Protein AF-0000000066198658 (afdb_homodimer)

Structure (mmCIF, N/CA/C/O backbone):
data_AF-0000000066198658-model_v1
#
loop_
_entity.id
_entity.type
_entity.pdbx_description
1 polymer 'HTH-type transcriptional regulator SarT'
#
loop_
_atom_site.group_PDB
_atom_site.id
_atom_site.type_symbol
_atom_site.label_atom_id
_atom_site.label_alt_id
_atom_site.label_comp_id
_atom_site.label_asym_id
_atom_site.label_entity_id
_atom_site.label_seq_id
_atom_site.pdbx_PDB_ins_code
_atom_site.Cartn_x
_atom_site.Cartn_y
_atom_site.Cartn_z
_atom_site.occupancy
_atom_site.B_iso_or_equiv
_atom_site.auth_seq_id
_atom_site.auth_comp_id
_atom_site.auth_asym_id
_atom_site.auth_atom_id
_atom_site.pdbx_PDB_model_num
ATOM 1 N N . MET A 1 1 ? -16.641 -23.5 -6.082 1 40.81 1 MET A N 1
ATOM 2 C CA . MET A 1 1 ? -16.844 -23.344 -4.641 1 40.81 1 MET A CA 1
ATOM 3 C C . MET A 1 1 ? -16.344 -21.984 -4.156 1 40.81 1 MET A C 1
ATOM 5 O O . MET A 1 1 ? -15.141 -21.719 -4.184 1 40.81 1 MET A O 1
ATOM 9 N N . ASN A 1 2 ? -17.062 -20.938 -4.527 1 53.09 2 ASN A N 1
ATOM 10 C CA . ASN A 1 2 ? -17.172 -19.516 -4.254 1 53.09 2 ASN A CA 1
ATOM 11 C C . ASN A 1 2 ? -16.969 -19.203 -2.771 1 53.09 2 ASN A C 1
ATOM 13 O O . ASN A 1 2 ? -17.938 -19.094 -2.018 1 53.09 2 ASN A O 1
ATOM 17 N N . ASP A 1 3 ? -15.969 -19.938 -2.096 1 65.88 3 ASP A N 1
ATOM 18 C CA . ASP A 1 3 ? -15.867 -20 -0.641 1 65.88 3 ASP A CA 1
ATOM 19 C C . ASP A 1 3 ? -15.523 -18.625 -0.059 1 65.88 3 ASP A C 1
ATOM 21 O O . ASP A 1 3 ? -15 -17.766 -0.765 1 65.88 3 ASP A O 1
ATOM 25 N N . LEU A 1 4 ? -16.344 -18.328 0.878 1 66.19 4 LEU A N 1
ATOM 26 C CA . LEU A 1 4 ? -16.188 -17.125 1.679 1 66.19 4 LEU A CA 1
ATOM 27 C C . LEU A 1 4 ? -14.719 -16.703 1.744 1 66.19 4 LEU A C 1
ATOM 29 O O . LEU A 1 4 ? -14.398 -15.516 1.665 1 66.19 4 LEU A O 1
ATOM 33 N N . LYS A 1 5 ? -13.992 -17.719 1.714 1 75.31 5 LYS A N 1
ATOM 34 C CA . LYS A 1 5 ? -12.562 -17.438 1.813 1 75.31 5 LYS A CA 1
ATOM 35 C C . LYS A 1 5 ? -12.016 -16.891 0.497 1 75.31 5 LYS A C 1
ATOM 37 O O . LYS A 1 5 ? -11.148 -16.016 0.494 1 75.31 5 LYS A O 1
ATOM 42 N N . SER A 1 6 ? -12.617 -17.484 -0.529 1 77.56 6 SER A N 1
ATOM 43 C CA . SER A 1 6 ? -12.195 -17 -1.84 1 77.56 6 SER A CA 1
ATOM 44 C C . SER A 1 6 ? -12.609 -15.555 -2.064 1 77.56 6 SER A C 1
ATOM 46 O O . SER A 1 6 ? -11.844 -14.758 -2.605 1 77.56 6 SER A O 1
ATOM 48 N N . LYS A 1 7 ? -13.734 -15.227 -1.565 1 82.06 7 LYS A N 1
ATOM 49 C CA . LYS A 1 7 ? -14.234 -13.859 -1.689 1 82.06 7 LYS A CA 1
ATOM 50 C C . LYS A 1 7 ? -13.391 -12.891 -0.875 1 82.06 7 LYS A C 1
ATOM 52 O O . LYS A 1 7 ? -13.094 -11.781 -1.33 1 82.06 7 LYS A O 1
ATOM 57 N N . SER A 1 8 ? -12.977 -13.328 0.248 1 86.88 8 SER A N 1
ATOM 58 C CA . SER A 1 8 ? -12.141 -12.508 1.126 1 86.88 8 SER A CA 1
ATOM 59 C C . SER A 1 8 ? -10.781 -12.234 0.5 1 86.88 8 SER A C 1
ATOM 61 O O . SER A 1 8 ? -10.266 -11.117 0.588 1 86.88 8 SER A O 1
ATOM 63 N N . ASN A 1 9 ? -10.289 -13.227 -0.201 1 88.19 9 ASN A N 1
ATOM 64 C CA . ASN A 1 9 ? -8.984 -13.055 -0.839 1 88.19 9 ASN A CA 1
ATOM 65 C C . ASN A 1 9 ? -9.055 -12.086 -2.014 1 88.19 9 ASN A C 1
ATOM 67 O O . ASN A 1 9 ? -8.133 -11.297 -2.232 1 88.19 9 ASN A O 1
ATOM 71 N N . ILE A 1 10 ? -10.172 -12.188 -2.65 1 91.19 10 ILE A N 1
ATOM 72 C CA . ILE A 1 10 ? -10.367 -11.289 -3.781 1 91.19 10 ILE A CA 1
ATOM 73 C C . ILE A 1 10 ? -10.469 -9.844 -3.281 1 91.19 10 ILE A C 1
ATOM 75 O O . ILE A 1 10 ? -9.859 -8.938 -3.855 1 91.19 10 ILE A O 1
ATOM 79 N N . LYS A 1 11 ? -11.172 -9.648 -2.176 1 92.19 11 LYS A N 1
ATOM 80 C CA . LYS A 1 11 ? -11.328 -8.32 -1.588 1 92.19 11 LYS A CA 1
ATOM 81 C C . LYS A 1 11 ? -9.984 -7.746 -1.152 1 92.19 11 LYS A C 1
ATOM 83 O O . LYS A 1 11 ? -9.68 -6.586 -1.426 1 92.19 11 LYS A O 1
ATOM 88 N N . LEU A 1 12 ? -9.227 -8.555 -0.521 1 93.5 12 LEU A N 1
ATOM 89 C CA . LEU A 1 12 ? -7.918 -8.109 -0.053 1 93.5 12 LEU A CA 1
ATOM 90 C C . LEU A 1 12 ? -6.992 -7.812 -1.229 1 93.5 12 LEU A C 1
ATOM 92 O O . LEU A 1 12 ? -6.242 -6.836 -1.198 1 93.5 12 LEU A O 1
ATOM 96 N N . MET A 1 13 ? -7.031 -8.719 -2.197 1 94.12 13 MET A N 1
ATOM 97 C CA . MET A 1 13 ? -6.23 -8.477 -3.393 1 94.12 13 MET A CA 1
ATOM 98 C C . MET A 1 13 ? -6.613 -7.148 -4.047 1 94.12 13 MET A C 1
ATOM 100 O O . MET A 1 13 ? -5.742 -6.371 -4.438 1 94.12 13 MET A O 1
ATOM 104 N N . LYS A 1 14 ? -7.852 -6.867 -4.113 1 92.75 14 LYS A N 1
ATOM 105 C CA . LYS A 1 14 ? -8.336 -5.617 -4.695 1 92.75 14 LYS A CA 1
ATOM 106 C C . LYS A 1 14 ? -7.887 -4.41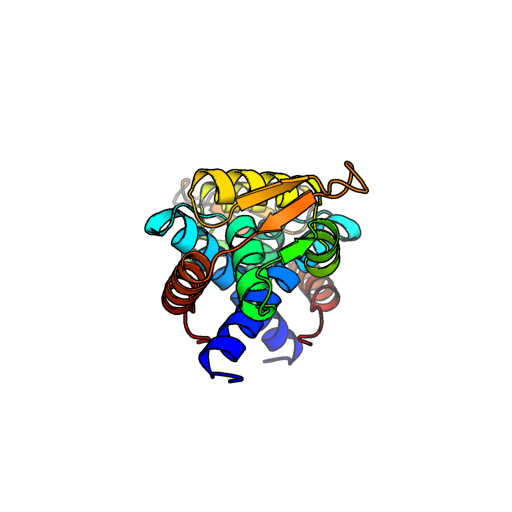4 -3.869 1 92.75 14 LYS A C 1
ATOM 108 O O . LYS A 1 14 ? -7.535 -3.371 -4.422 1 92.75 14 LYS A O 1
ATOM 113 N N . ARG A 1 15 ? -7.922 -4.551 -2.617 1 92.88 15 ARG A N 1
ATOM 114 C CA . ARG A 1 15 ? -7.473 -3.486 -1.729 1 92.88 15 ARG A CA 1
ATOM 115 C C . ARG A 1 15 ? -6.012 -3.129 -1.998 1 92.88 15 ARG A C 1
ATOM 117 O O . ARG A 1 15 ? -5.668 -1.95 -2.1 1 92.88 15 ARG A O 1
ATOM 124 N N . VAL A 1 16 ? -5.168 -4.117 -2.092 1 94.56 16 VAL A N 1
ATOM 125 C CA . VAL A 1 16 ? -3.748 -3.875 -2.326 1 94.56 16 VAL A CA 1
ATOM 126 C C . VAL A 1 16 ? -3.555 -3.205 -3.684 1 94.56 16 VAL A C 1
ATOM 128 O O . VAL A 1 16 ? -2.793 -2.242 -3.805 1 94.56 16 VAL A O 1
ATOM 131 N N . LEU A 1 17 ? -4.301 -3.654 -4.621 1 94.88 17 LEU A N 1
ATOM 132 C CA . LEU A 1 17 ? -4.184 -3.119 -5.973 1 94.88 17 LEU A CA 1
ATOM 133 C C . LEU A 1 17 ? -4.617 -1.659 -6.02 1 94.88 17 LEU A C 1
ATOM 135 O O . LEU A 1 17 ? -3.965 -0.832 -6.66 1 94.88 17 LEU A O 1
ATOM 139 N N . THR A 1 18 ? -5.723 -1.395 -5.328 1 93.69 18 THR A N 1
ATOM 140 C CA . THR A 1 18 ? -6.227 -0.025 -5.348 1 93.69 18 THR A CA 1
ATOM 141 C C . THR A 1 18 ? -5.277 0.908 -4.598 1 93.69 18 THR A C 1
ATOM 143 O O . THR A 1 18 ? -5.168 2.088 -4.934 1 93.69 18 THR A O 1
ATOM 146 N N . THR A 1 19 ? -4.613 0.407 -3.578 1 94.69 19 THR A N 1
ATOM 147 C CA . THR A 1 19 ? -3.625 1.22 -2.879 1 94.69 19 THR A CA 1
ATOM 148 C C . THR A 1 19 ? -2.451 1.548 -3.797 1 94.69 19 THR A C 1
ATOM 150 O O . THR A 1 19 ? -1.918 2.66 -3.758 1 94.69 19 THR A O 1
ATOM 153 N N . TYR A 1 20 ? -2.031 0.579 -4.605 1 94.56 20 TYR A N 1
ATOM 154 C CA . TYR A 1 20 ? -0.978 0.831 -5.582 1 94.56 20 TYR A CA 1
ATOM 155 C C . TYR A 1 20 ? -1.398 1.91 -6.57 1 94.56 20 TYR A C 1
ATOM 157 O O . TYR A 1 20 ? -0.594 2.768 -6.941 1 94.56 20 TYR A O 1
ATOM 165 N N . GLU A 1 21 ? -2.6 1.851 -6.996 1 93.31 21 GLU A N 1
ATOM 166 C CA . GLU A 1 21 ? -3.102 2.865 -7.918 1 93.31 21 GLU A CA 1
ATOM 167 C C . GLU A 1 21 ? -3.092 4.25 -7.277 1 93.31 21 GLU A C 1
ATOM 169 O O . GLU A 1 21 ? -2.799 5.246 -7.938 1 93.31 21 GLU A O 1
ATOM 174 N N . LEU A 1 22 ? -3.441 4.266 -6.031 1 94.94 22 LEU A N 1
ATOM 175 C CA . LEU A 1 22 ? -3.408 5.523 -5.293 1 94.94 22 LEU A CA 1
ATOM 176 C C . LEU A 1 22 ? -1.993 6.09 -5.242 1 94.94 22 LEU A C 1
ATOM 178 O O . LEU A 1 22 ? -1.792 7.289 -5.445 1 94.94 22 LEU A O 1
ATOM 182 N N . ARG A 1 23 ? -1.067 5.254 -4.957 1 95.31 23 ARG A N 1
ATOM 183 C CA . ARG A 1 23 ? 0.333 5.664 -4.922 1 95.31 23 ARG A CA 1
ATOM 184 C C . ARG A 1 23 ? 0.749 6.305 -6.242 1 95.31 23 ARG A C 1
ATOM 186 O O . ARG A 1 23 ? 1.368 7.371 -6.254 1 95.31 23 ARG A O 1
ATOM 193 N N . LYS A 1 24 ? 0.385 5.641 -7.312 1 94.38 24 LYS A N 1
ATOM 194 C CA . LYS A 1 24 ? 0.73 6.152 -8.641 1 94.38 24 LYS A CA 1
ATOM 195 C C . LYS A 1 24 ? 0.051 7.492 -8.906 1 94.38 24 LYS A C 1
ATOM 197 O O . LYS A 1 24 ? 0.67 8.406 -9.445 1 94.38 24 LYS A O 1
ATOM 202 N N . TYR A 1 25 ? -1.203 7.551 -8.578 1 94.56 25 TYR A N 1
ATOM 203 C CA . TYR A 1 25 ? -1.996 8.758 -8.766 1 94.56 25 TYR A CA 1
ATOM 204 C C . TYR A 1 25 ? -1.41 9.93 -7.98 1 94.56 25 TYR A C 1
ATOM 206 O O . TYR A 1 25 ? -1.247 11.023 -8.516 1 94.56 25 TYR A O 1
ATOM 214 N N . LEU A 1 26 ? -1.068 9.719 -6.734 1 96.88 26 LEU A N 1
ATOM 215 C CA . LEU A 1 26 ? -0.49 10.742 -5.863 1 96.88 26 LEU A CA 1
ATOM 216 C C . LEU A 1 26 ? 0.816 11.273 -6.445 1 96.88 26 LEU A C 1
ATOM 218 O O . LEU A 1 26 ? 1.041 12.484 -6.469 1 96.88 26 LEU A O 1
ATOM 222 N N . LYS A 1 27 ? 1.595 10.336 -6.895 1 96.62 27 LYS A N 1
ATOM 223 C CA . LYS A 1 27 ? 2.887 10.734 -7.449 1 96.62 27 LYS A CA 1
ATOM 224 C C . LYS A 1 27 ? 2.715 11.523 -8.742 1 96.62 27 LYS A C 1
ATOM 226 O O . LYS A 1 27 ? 3.318 12.586 -8.906 1 96.62 27 LYS A O 1
ATOM 231 N N . LYS A 1 28 ? 1.909 11.055 -9.594 1 95.5 28 LYS A N 1
ATOM 232 C CA . LYS A 1 28 ? 1.756 11.617 -10.93 1 95.5 28 LYS A CA 1
ATOM 233 C C . LYS A 1 28 ? 1.127 13.008 -10.875 1 95.5 28 LYS A C 1
ATOM 235 O O . LYS A 1 28 ? 1.592 13.938 -11.539 1 95.5 28 LYS A O 1
ATOM 240 N N . TYR A 1 29 ? 0.157 13.219 -10.023 1 95.12 29 TYR A N 1
ATOM 241 C CA . TYR A 1 29 ? -0.66 14.422 -10.133 1 95.12 29 TYR A CA 1
ATOM 242 C C . TYR A 1 29 ? -0.325 15.406 -9.023 1 95.12 29 TYR A C 1
ATOM 244 O O . TYR A 1 29 ? -0.569 16.609 -9.164 1 95.12 29 TYR A O 1
ATOM 252 N N . PHE A 1 30 ? 0.268 14.938 -7.938 1 95.06 30 PHE A N 1
ATOM 253 C CA . PHE A 1 30 ? 0.453 15.844 -6.812 1 95.06 30 PHE A CA 1
ATOM 254 C C . PHE A 1 30 ? 1.896 15.812 -6.324 1 95.06 30 PHE A C 1
ATOM 256 O O . PHE A 1 30 ? 2.268 16.562 -5.422 1 95.06 30 PHE A O 1
ATOM 263 N N . CYS A 1 31 ? 2.719 14.906 -6.863 1 97.31 31 CYS A N 1
ATOM 264 C CA . CYS A 1 31 ? 4.098 14.719 -6.426 1 97.31 31 CYS A CA 1
ATOM 265 C C . CYS A 1 31 ? 4.156 14.383 -4.941 1 97.31 31 CYS A C 1
ATOM 267 O O . CYS A 1 31 ? 4.977 14.945 -4.207 1 97.31 31 CYS A O 1
ATOM 269 N N . LEU A 1 32 ? 3.254 13.57 -4.527 1 97.81 32 LEU A N 1
ATOM 270 C CA . LEU A 1 32 ? 3.174 13.133 -3.139 1 97.81 32 LEU A CA 1
ATOM 271 C C . LEU A 1 32 ? 3.348 11.625 -3.033 1 97.81 32 LEU A C 1
ATOM 273 O O . LEU A 1 32 ? 3.035 10.891 -3.975 1 97.81 32 LEU A O 1
ATOM 277 N N . THR A 1 33 ? 3.846 11.211 -1.903 1 97.38 33 THR A N 1
ATOM 278 C CA . THR A 1 33 ? 3.891 9.789 -1.568 1 97.38 33 THR A CA 1
ATOM 279 C C . THR A 1 33 ? 2.711 9.406 -0.68 1 97.38 33 THR A C 1
ATOM 281 O O . THR A 1 33 ? 1.942 10.266 -0.251 1 97.38 33 THR A O 1
ATOM 284 N N . LEU A 1 34 ? 2.568 8.102 -0.39 1 96.81 34 LEU A N 1
ATOM 285 C CA . LEU A 1 34 ? 1.526 7.656 0.528 1 96.81 34 LEU A CA 1
ATOM 286 C C . LEU A 1 34 ? 1.77 8.195 1.933 1 96.81 34 LEU A C 1
ATOM 288 O O . LEU A 1 34 ? 0.82 8.5 2.658 1 96.81 34 LEU A O 1
ATOM 292 N N . ASP A 1 35 ? 3.027 8.312 2.285 1 97.12 35 ASP A N 1
ATOM 293 C CA . ASP A 1 35 ? 3.344 8.859 3.602 1 97.12 35 ASP A CA 1
ATOM 294 C C . ASP A 1 35 ? 2.936 10.328 3.701 1 97.12 35 ASP A C 1
ATOM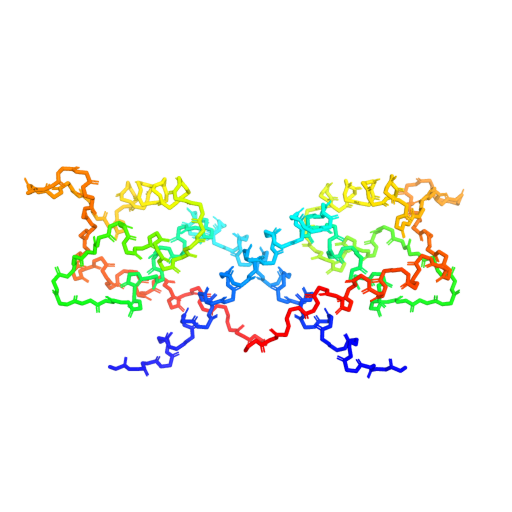 296 O O . ASP A 1 35 ? 2.398 10.758 4.723 1 97.12 35 ASP A O 1
ATOM 300 N N . ASN A 1 36 ? 3.268 11.055 2.619 1 98.25 36 ASN A N 1
ATOM 301 C CA . ASN A 1 36 ? 2.789 12.43 2.572 1 98.25 36 ASN A CA 1
ATOM 302 C C . ASN A 1 36 ? 1.272 12.508 2.732 1 98.25 36 ASN A C 1
ATOM 304 O O . ASN A 1 36 ? 0.764 13.305 3.518 1 98.25 36 ASN A O 1
ATOM 308 N N . TYR A 1 37 ? 0.635 11.672 1.996 1 97.38 37 TYR A N 1
ATOM 309 C CA . TYR A 1 37 ? -0.822 11.617 2.047 1 97.38 37 TYR A CA 1
ATOM 310 C C . TYR A 1 37 ? -1.31 11.352 3.465 1 97.38 37 TYR A C 1
ATOM 312 O O . TYR A 1 37 ? -2.221 12.023 3.953 1 97.38 37 TYR A O 1
ATOM 320 N N . LEU A 1 38 ? -0.762 10.391 4.133 1 97.5 38 LEU A N 1
ATOM 321 C CA . LEU A 1 38 ? -1.199 10.016 5.473 1 97.5 38 LEU A CA 1
ATOM 322 C C . LEU A 1 38 ? -1.067 11.188 6.438 1 97.5 38 LEU A C 1
ATOM 324 O O . LEU A 1 38 ? -1.947 11.414 7.273 1 97.5 38 LEU A O 1
ATOM 328 N N . VAL A 1 39 ? 0.038 11.906 6.34 1 98.25 39 VAL A N 1
ATOM 329 C CA . VAL A 1 39 ? 0.23 13.07 7.199 1 98.25 39 VAL A CA 1
ATOM 330 C C . VAL A 1 39 ? -0.859 14.102 6.918 1 98.25 39 VAL A C 1
ATOM 332 O O . VAL A 1 39 ? -1.494 14.609 7.848 1 98.25 39 VAL A O 1
ATOM 335 N N . LEU A 1 40 ? -1.095 14.383 5.66 1 98.12 40 LEU A N 1
ATOM 336 C CA . LEU A 1 40 ? -2.096 15.383 5.289 1 98.12 40 LEU A CA 1
ATOM 337 C C . LEU A 1 40 ? -3.49 14.938 5.723 1 98.12 40 LEU A C 1
ATOM 339 O O . LEU A 1 40 ? -4.289 15.75 6.184 1 98.12 40 LEU A O 1
ATOM 343 N N . ALA A 1 41 ? -3.756 13.703 5.512 1 96.75 41 ALA A N 1
ATOM 344 C CA . ALA A 1 41 ? -5.043 13.156 5.938 1 96.75 41 ALA A CA 1
ATOM 345 C C . ALA A 1 41 ? -5.234 13.312 7.445 1 96.75 41 ALA A C 1
ATOM 347 O O . ALA A 1 41 ? -6.32 13.68 7.906 1 96.75 41 ALA A O 1
ATOM 348 N N . TYR A 1 42 ? -4.191 13.008 8.203 1 97.31 42 TYR A N 1
ATOM 349 C CA . TYR A 1 42 ? -4.242 13.18 9.648 1 97.31 42 TYR A CA 1
ATOM 350 C C . TYR A 1 42 ? -4.582 14.617 10.016 1 97.31 42 TYR A C 1
ATOM 352 O O . TYR A 1 42 ? -5.445 14.859 10.867 1 97.31 42 TYR A O 1
ATOM 360 N N . LEU A 1 43 ? -3.926 15.562 9.375 1 97.94 43 LEU A N 1
ATOM 361 C CA . LEU A 1 43 ? -4.121 16.984 9.68 1 97.94 43 LEU A CA 1
ATOM 362 C C . LEU A 1 43 ? -5.551 17.406 9.367 1 97.94 43 LEU A C 1
ATOM 364 O O . LEU A 1 43 ? -6.102 18.281 10.039 1 97.94 43 LEU A O 1
ATOM 368 N N . ASP A 1 44 ? -6.074 16.781 8.367 1 95.94 44 ASP A N 1
ATOM 369 C CA . ASP A 1 44 ? -7.457 17.094 8.008 1 95.94 44 ASP A CA 1
ATOM 370 C C . ASP A 1 44 ? -8.438 16.484 9.008 1 95.94 44 ASP A C 1
ATOM 372 O O . ASP A 1 44 ? -9.32 17.172 9.508 1 95.94 44 ASP A O 1
ATOM 376 N N . VAL A 1 45 ? -8.273 15.273 9.312 1 94.75 45 VAL A N 1
ATOM 377 C CA . VAL A 1 45 ? -9.18 14.523 10.18 1 94.75 45 VAL A CA 1
ATOM 378 C C . VAL A 1 45 ? -9.148 15.117 11.586 1 94.75 45 VAL A C 1
ATOM 380 O O . VAL A 1 45 ? -10.188 15.195 12.25 1 94.75 45 VAL A O 1
ATOM 383 N N . PHE A 1 46 ? -8.023 15.594 12.016 1 96.44 46 PHE A N 1
ATOM 384 C CA . PHE A 1 46 ? -7.875 16.062 13.391 1 96.44 46 PHE A CA 1
ATOM 385 C C . PHE A 1 46 ? -7.73 17.578 13.422 1 96.44 46 PHE A C 1
ATOM 387 O O . PHE A 1 46 ? -7.09 18.125 14.328 1 96.44 46 PHE A O 1
ATOM 394 N N . LYS A 1 47 ? -8.227 18.125 12.43 1 96 47 LYS A N 1
ATOM 395 C CA . LYS A 1 47 ? -8.203 19.594 12.375 1 96 47 LYS A CA 1
ATOM 396 C C . LYS A 1 47 ? -8.719 20.203 13.68 1 96 47 LYS A C 1
ATOM 398 O O . LYS A 1 47 ? -9.703 19.719 14.25 1 96 47 LYS A O 1
ATOM 403 N N . ASN A 1 48 ? -8.055 21.219 14.164 1 95.69 48 ASN A N 1
ATOM 404 C CA . ASN A 1 48 ? -8.445 21.922 15.375 1 95.69 48 ASN A CA 1
ATOM 405 C C . ASN A 1 48 ? -8.273 23.438 15.219 1 95.69 48 ASN A C 1
ATOM 407 O O . ASN A 1 48 ? -7.672 23.891 14.25 1 95.69 48 ASN A O 1
ATOM 411 N N . ASP A 1 49 ? -8.734 24.172 16.188 1 94.81 49 ASP A N 1
ATOM 412 C CA . ASP A 1 49 ? -8.781 25.625 16.078 1 94.81 49 ASP A CA 1
ATOM 413 C C . ASP A 1 49 ? -7.387 26.234 16.188 1 94.81 49 ASP A C 1
ATOM 415 O O . ASP A 1 49 ? -7.109 27.281 15.594 1 94.81 49 ASP A O 1
ATOM 419 N N . GLU A 1 50 ? -6.492 25.625 16.859 1 95.88 50 GLU A N 1
ATOM 420 C CA . GLU A 1 50 ? -5.152 26.172 17.094 1 95.88 50 GLU A CA 1
ATOM 421 C C . GLU A 1 50 ? -4.246 25.922 15.891 1 95.88 50 GLU A C 1
ATOM 423 O O . GLU A 1 50 ? -3.207 26.562 15.75 1 95.88 50 GLU A O 1
ATOM 428 N N . GLY A 1 51 ? -4.598 24.922 15.109 1 97.38 51 GLY A N 1
ATOM 429 C CA . GLY A 1 51 ? -3.762 24.547 13.977 1 97.38 51 GLY A CA 1
ATOM 430 C C . GLY A 1 51 ? -2.41 24 14.391 1 97.38 51 GLY A C 1
ATOM 431 O O . GLY A 1 51 ? -1.426 24.156 13.664 1 97.38 51 GLY A O 1
ATOM 432 N N . LYS A 1 52 ? -2.381 23.469 15.617 1 97.25 52 LYS A N 1
ATOM 433 C CA . LYS A 1 52 ? -1.13 22.938 16.156 1 97.25 52 LYS A CA 1
ATOM 434 C C . LYS A 1 52 ? -1.232 21.438 16.406 1 97.25 52 LYS A C 1
ATOM 436 O O . LYS A 1 52 ? -2.232 20.953 16.953 1 97.25 52 LYS A O 1
ATOM 441 N N . TYR A 1 53 ? -0.198 20.688 15.93 1 97.62 53 TYR A N 1
ATOM 442 C CA . TYR A 1 53 ? -0.114 19.234 16.078 1 97.62 53 TYR A CA 1
ATOM 443 C C . TYR A 1 53 ? 1.271 18.828 16.562 1 97.62 53 TYR A C 1
ATOM 445 O O . TYR A 1 53 ? 2.279 19.391 16.125 1 97.62 53 TYR A O 1
ATOM 453 N N . PHE A 1 54 ? 1.309 17.875 17.422 1 96.56 54 PHE A N 1
ATOM 454 C CA . PHE A 1 54 ? 2.6 17.359 17.844 1 96.56 54 PHE A CA 1
ATOM 455 C C . PHE A 1 54 ? 3.033 16.188 16.969 1 96.56 54 PHE A C 1
ATOM 457 O O . PHE A 1 54 ? 2.25 15.281 16.703 1 96.56 54 PHE A O 1
ATOM 464 N N . MET A 1 55 ? 4.285 16.25 16.531 1 96.81 55 MET A N 1
ATOM 465 C CA . MET A 1 55 ? 4.844 15.195 15.672 1 96.81 55 MET A CA 1
ATOM 466 C C . MET A 1 55 ? 4.656 13.82 16.297 1 96.81 55 MET A C 1
ATOM 468 O O . MET A 1 55 ? 4.273 12.867 15.625 1 96.81 55 MET A O 1
ATOM 472 N N . ARG A 1 56 ? 4.816 13.758 17.562 1 95.56 56 ARG A N 1
ATOM 473 C CA . ARG A 1 56 ? 4.723 12.484 18.281 1 95.56 56 ARG A CA 1
ATOM 474 C C . ARG A 1 56 ? 3.328 11.883 18.156 1 95.56 56 ARG A C 1
ATOM 476 O O . ARG A 1 56 ? 3.176 10.664 18.078 1 95.56 56 ARG A O 1
ATOM 483 N N . ASP A 1 57 ? 2.289 12.688 18.125 1 96.69 57 ASP A N 1
ATOM 484 C CA . ASP A 1 57 ? 0.916 12.211 18 1 96.69 57 ASP A CA 1
ATOM 485 C C . ASP A 1 57 ? 0.644 11.664 16.609 1 96.69 57 ASP A C 1
ATOM 487 O O . ASP A 1 57 ? -0.054 10.664 16.438 1 96.69 57 ASP A O 1
ATOM 491 N N . ILE A 1 58 ? 1.202 12.312 15.602 1 97.25 58 ILE A N 1
ATOM 492 C CA . ILE A 1 58 ? 1.063 11.859 14.227 1 97.25 58 ILE A CA 1
ATOM 493 C C . ILE A 1 58 ? 1.743 10.5 14.055 1 97.25 58 ILE A C 1
ATOM 495 O O . ILE A 1 58 ? 1.151 9.57 13.508 1 97.25 58 ILE A O 1
ATOM 499 N N . ILE A 1 59 ? 2.945 10.406 14.594 1 97 59 ILE A N 1
ATOM 500 C CA . ILE A 1 59 ? 3.717 9.172 14.5 1 97 59 ILE A CA 1
ATOM 501 C C . ILE A 1 59 ? 2.973 8.047 15.211 1 97 59 ILE A C 1
ATOM 503 O O . ILE A 1 59 ? 2.838 6.945 14.672 1 97 59 ILE A O 1
ATOM 507 N N . SER A 1 60 ? 2.432 8.359 16.438 1 96.38 60 SER A N 1
ATOM 508 C CA . SER A 1 60 ? 1.714 7.367 17.234 1 96.38 60 SER A CA 1
ATOM 509 C C . SER A 1 60 ? 0.454 6.891 16.516 1 96.38 60 SER A C 1
ATOM 511 O O . SER A 1 60 ? 0.14 5.699 16.516 1 96.38 60 SER A O 1
ATOM 513 N N . TYR A 1 61 ? -0.249 7.82 15.906 1 95.75 61 TYR A N 1
ATOM 514 C CA . TYR A 1 61 ? -1.496 7.477 15.234 1 95.75 61 TYR A CA 1
ATOM 515 C C . TYR A 1 61 ? -1.231 6.613 14.008 1 95.75 61 TYR A C 1
ATOM 517 O O . TYR A 1 61 ? -1.91 5.605 13.789 1 95.75 61 TYR A O 1
ATOM 525 N N . ILE A 1 62 ? -0.347 7.059 13.133 1 94.75 62 ILE A N 1
ATOM 526 C CA . ILE A 1 62 ? -0.071 6.359 11.883 1 94.75 62 ILE A CA 1
ATOM 527 C C . ILE A 1 62 ? 0.611 5.023 12.18 1 94.75 62 ILE A C 1
ATOM 529 O O . ILE A 1 62 ? 0.306 4.012 11.547 1 94.75 62 ILE A O 1
ATOM 533 N N . GLY A 1 63 ? 1.425 5.035 13.258 1 91.44 63 GLY A N 1
ATOM 534 C CA . GLY A 1 63 ? 1.946 3.783 13.781 1 91.44 63 GLY A CA 1
ATOM 535 C C . GLY A 1 63 ? 2.898 3.084 12.836 1 91.44 63 GLY A C 1
ATOM 536 O O . GLY A 1 63 ? 3.066 1.864 12.898 1 91.44 63 GLY A O 1
ATOM 537 N N . ILE A 1 64 ? 3.211 3.723 11.953 1 84.31 64 ILE A N 1
ATOM 538 C CA . ILE A 1 64 ? 4.188 3.127 11.047 1 84.31 64 ILE A CA 1
ATOM 539 C C . ILE A 1 64 ? 5.574 3.688 11.344 1 84.31 64 ILE A C 1
ATOM 541 O O . ILE A 1 64 ? 5.785 4.324 12.375 1 84.31 64 ILE A O 1
ATOM 545 N N . ASP A 1 65 ? 6.695 3.691 10.461 1 86.38 65 ASP A N 1
ATOM 546 C CA . ASP A 1 65 ? 8.109 4.035 10.586 1 86.38 65 ASP A CA 1
ATOM 547 C C . ASP A 1 65 ? 8.289 5.527 10.867 1 86.38 65 ASP A C 1
ATOM 549 O O . ASP A 1 65 ? 7.984 6.363 10.016 1 86.38 65 ASP A O 1
ATOM 553 N N . GLN A 1 66 ? 8.672 5.883 12.078 1 93.31 66 GLN A N 1
ATOM 554 C CA . GLN A 1 66 ? 8.891 7.25 12.539 1 93.31 66 GLN A CA 1
ATOM 555 C C . GLN A 1 66 ? 9.773 8.023 11.555 1 93.31 66 GLN A C 1
ATOM 557 O O . GLN A 1 66 ? 9.5 9.188 11.258 1 93.31 66 GLN A O 1
ATOM 562 N N . SER A 1 67 ? 10.844 7.387 11.141 1 96.19 67 SER A N 1
ATOM 563 C CA . SER A 1 67 ? 11.766 8.055 10.234 1 96.19 67 SER A CA 1
ATOM 564 C C . SER A 1 67 ? 11.062 8.492 8.953 1 96.19 67 SER A C 1
ATOM 566 O O . SER A 1 67 ? 11.352 9.562 8.414 1 96.19 67 SER A O 1
ATOM 568 N N . ARG A 1 68 ? 10.031 7.746 8.477 1 95.06 68 ARG A N 1
ATOM 569 C CA . ARG A 1 68 ? 9.281 8.055 7.266 1 95.06 68 ARG A CA 1
ATOM 570 C C . ARG A 1 68 ? 8.359 9.25 7.473 1 95.06 68 ARG A C 1
ATOM 572 O O . ARG A 1 68 ? 8.242 10.102 6.598 1 95.06 68 ARG A O 1
ATOM 579 N N . ILE A 1 69 ? 7.797 9.32 8.633 1 96.62 69 ILE A N 1
ATOM 580 C CA . ILE A 1 69 ? 6.855 10.398 8.922 1 96.62 69 ILE A CA 1
ATOM 581 C C . ILE A 1 69 ? 7.613 11.711 9.102 1 96.62 69 ILE A C 1
ATOM 583 O O . ILE A 1 69 ? 7.184 12.758 8.609 1 96.62 69 ILE A O 1
ATOM 587 N N . VAL A 1 70 ? 8.727 11.641 9.766 1 96.94 70 VAL A N 1
ATOM 588 C CA . VAL A 1 70 ? 9.555 12.828 9.961 1 96.94 70 VAL A CA 1
ATOM 589 C C . VAL A 1 70 ? 9.992 13.391 8.609 1 96.94 70 VAL A C 1
ATOM 591 O O . VAL A 1 70 ? 9.867 14.594 8.367 1 96.94 70 VAL A O 1
ATOM 594 N N . LYS A 1 71 ? 10.477 12.492 7.801 1 97.81 71 LYS A N 1
ATOM 595 C CA . LYS A 1 71 ? 10.875 12.898 6.457 1 97.81 71 LYS A CA 1
ATOM 596 C C . LYS A 1 71 ? 9.703 13.477 5.68 1 97.81 71 LYS A C 1
ATOM 598 O O . LYS A 1 71 ? 9.852 14.477 4.973 1 97.81 71 LYS A O 1
ATOM 603 N N . SER A 1 72 ? 8.57 12.875 5.805 1 98.12 72 SER A N 1
ATOM 604 C CA . SER A 1 72 ? 7.371 13.336 5.105 1 98.12 72 SER A CA 1
ATOM 605 C C . SER A 1 72 ? 6.973 14.734 5.555 1 98.12 72 SER A C 1
ATOM 607 O O . SER A 1 72 ? 6.637 15.586 4.727 1 98.12 72 SER A O 1
ATOM 609 N N . VAL A 1 73 ? 7.008 14.969 6.832 1 98.12 73 VAL A N 1
ATOM 610 C CA . VAL A 1 73 ? 6.672 16.281 7.367 1 98.12 73 VAL A CA 1
ATOM 611 C C . VAL A 1 73 ? 7.645 17.328 6.824 1 98.12 73 VAL A C 1
ATOM 613 O O . VAL A 1 73 ? 7.234 18.422 6.438 1 98.12 73 VAL A O 1
ATOM 616 N N . LYS A 1 74 ? 8.914 16.969 6.809 1 98.06 74 LYS A N 1
ATOM 617 C CA . LYS A 1 74 ? 9.922 17.875 6.262 1 98.06 74 LYS A CA 1
ATOM 618 C C . LYS A 1 74 ? 9.633 18.203 4.801 1 98.06 74 LYS A C 1
ATOM 620 O O . LYS A 1 74 ? 9.688 19.359 4.391 1 98.06 74 LYS A O 1
ATOM 625 N N . GLU A 1 75 ? 9.305 17.234 4.035 1 98.38 75 GLU A N 1
ATOM 626 C CA . GLU A 1 75 ? 9 17.406 2.617 1 98.38 75 GLU A CA 1
ATOM 627 C C . GLU A 1 75 ? 7.754 18.266 2.428 1 98.38 75 GLU A C 1
ATOM 629 O O . GLU A 1 75 ? 7.734 19.172 1.58 1 98.38 75 GLU A O 1
ATOM 634 N N . LEU A 1 76 ? 6.711 18.016 3.199 1 98.62 76 LEU A N 1
ATOM 635 C CA . LEU A 1 76 ? 5.453 18.734 3.1 1 98.62 76 LEU A CA 1
ATOM 636 C C . LEU A 1 76 ? 5.633 20.203 3.512 1 98.62 76 LEU A C 1
ATOM 638 O O . LEU A 1 76 ? 4.977 21.094 2.969 1 98.62 76 LEU A O 1
ATOM 642 N N . SER A 1 77 ? 6.488 20.406 4.508 1 98.44 77 SER A N 1
ATOM 643 C CA . SER A 1 77 ? 6.816 21.766 4.906 1 98.44 77 SER A CA 1
ATOM 644 C C . SER A 1 77 ? 7.496 22.531 3.773 1 98.44 77 SER A C 1
ATOM 646 O O . SER A 1 77 ? 7.137 23.672 3.48 1 98.44 77 SER A O 1
ATOM 648 N N . LYS A 1 78 ? 8.453 21.891 3.111 1 98 78 LYS A N 1
ATOM 649 C CA . LYS A 1 78 ? 9.164 22.5 1.987 1 98 78 LYS A CA 1
ATOM 650 C C . LYS A 1 78 ? 8.195 22.844 0.853 1 98 78 LYS A C 1
ATOM 652 O O . LYS A 1 78 ? 8.375 23.844 0.163 1 98 78 LYS A O 1
ATOM 657 N N . LYS A 1 79 ? 7.133 22.078 0.721 1 97.44 79 LYS A N 1
ATOM 658 C CA . LYS A 1 79 ? 6.164 22.266 -0.355 1 97.44 79 LYS A CA 1
ATOM 659 C C . LYS A 1 79 ? 5.09 23.281 0.038 1 97.44 79 LYS A C 1
ATOM 661 O O . LYS A 1 79 ? 4.207 23.594 -0.761 1 97.44 79 LYS A O 1
ATOM 666 N N . GLY A 1 80 ? 5.086 23.688 1.298 1 97.88 80 GLY A N 1
ATOM 667 C CA . GLY A 1 80 ? 4.203 24.766 1.732 1 97.88 80 GLY A CA 1
ATOM 668 C C . GLY A 1 80 ? 2.879 24.266 2.275 1 97.88 80 GLY A C 1
ATOM 669 O O . GLY A 1 80 ? 1.954 25.047 2.49 1 97.88 80 GLY A O 1
ATOM 670 N N . TYR A 1 81 ? 2.719 22.922 2.529 1 98.25 81 TYR A N 1
ATOM 671 C CA . TYR A 1 81 ? 1.473 22.375 3.047 1 98.25 81 TYR A CA 1
ATOM 672 C C . TYR A 1 81 ? 1.32 22.672 4.535 1 98.25 81 TYR A C 1
ATOM 674 O O . TYR A 1 81 ? 0.201 22.734 5.047 1 98.25 81 TYR A O 1
ATOM 682 N N . LEU A 1 82 ? 2.404 22.75 5.172 1 98.69 82 LEU A N 1
ATOM 683 C CA . LEU A 1 82 ? 2.461 22.969 6.617 1 98.69 82 LEU A CA 1
ATOM 684 C C . LEU A 1 82 ? 3.762 23.656 7.016 1 98.69 82 LEU A C 1
ATOM 686 O O . LEU A 1 82 ? 4.668 23.797 6.191 1 98.69 82 LEU A O 1
ATOM 690 N N . ASN A 1 83 ? 3.787 24.125 8.211 1 98.38 83 ASN A N 1
ATOM 691 C CA . ASN A 1 83 ? 5.004 24.625 8.852 1 98.38 83 ASN A CA 1
ATOM 692 C C . ASN A 1 83 ? 5.379 23.781 10.07 1 98.38 83 ASN A C 1
ATOM 694 O O . ASN A 1 83 ? 4.57 22.984 10.555 1 98.38 83 ASN A O 1
ATOM 698 N N . LYS A 1 84 ? 6.613 23.891 10.477 1 97.25 84 LYS A N 1
ATOM 699 C CA . LYS A 1 84 ? 7.02 23.188 11.688 1 97.25 84 LYS A CA 1
ATOM 700 C C . LYS A 1 84 ? 8.016 24 12.508 1 97.25 84 LYS A C 1
ATOM 702 O O . LYS A 1 84 ? 8.727 24.844 11.953 1 97.25 84 LYS A O 1
ATOM 707 N N . CYS A 1 85 ? 7.965 23.781 13.797 1 95.75 85 CYS A N 1
ATOM 708 C CA . CYS A 1 85 ? 8.898 24.406 14.719 1 95.75 85 CYS A CA 1
ATOM 709 C C . CYS A 1 85 ? 9.156 23.516 15.93 1 95.75 85 CYS A C 1
ATOM 711 O O . CYS A 1 85 ? 8.469 22.516 16.125 1 95.75 85 CYS A O 1
ATOM 713 N N . ARG A 1 86 ? 10.18 23.812 16.609 1 94.25 86 ARG A N 1
ATOM 714 C CA . ARG A 1 86 ? 10.438 23.078 17.859 1 94.25 86 ARG A CA 1
ATOM 715 C C . ARG A 1 86 ? 9.688 23.703 19.031 1 94.25 86 ARG A C 1
ATOM 717 O O . ARG A 1 86 ? 9.562 24.922 19.109 1 94.25 86 ARG A O 1
ATOM 724 N N . ASP A 1 87 ? 9.203 22.797 19.906 1 88.81 87 ASP A N 1
ATOM 725 C CA . ASP A 1 87 ? 8.57 23.266 21.125 1 88.81 87 ASP A CA 1
ATOM 726 C C . ASP A 1 87 ? 9.562 24.031 22 1 88.81 87 ASP A C 1
ATOM 728 O O . ASP A 1 87 ? 10.617 23.5 22.359 1 88.81 87 ASP A O 1
ATOM 732 N N . PRO A 1 88 ? 9.25 25.25 22.344 1 89.44 88 PRO A N 1
ATOM 733 C CA . PRO A 1 88 ? 10.164 26.047 23.172 1 89.44 88 PRO A CA 1
ATOM 734 C C . PRO A 1 88 ? 10.391 25.438 24.547 1 89.44 88 PRO A C 1
ATOM 736 O O . PRO A 1 88 ? 11.445 25.656 25.156 1 89.44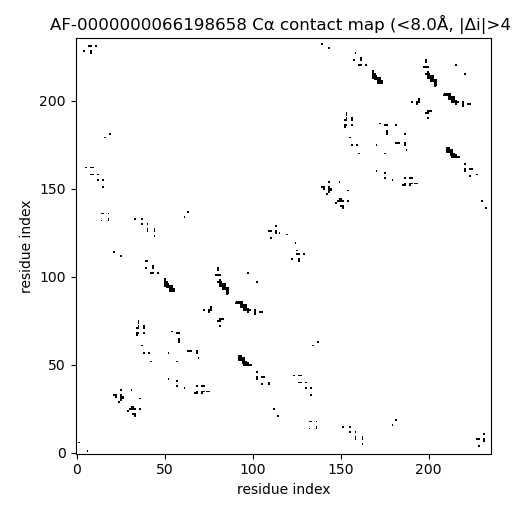 88 PRO A O 1
ATOM 739 N N . HIS A 1 89 ? 9.531 24.719 25.094 1 91.38 89 HIS A N 1
ATOM 740 C CA . HIS A 1 89 ? 9.602 24.156 26.438 1 91.38 89 HIS A CA 1
ATOM 741 C C . HIS A 1 89 ? 10.219 22.75 26.406 1 91.38 89 HIS A C 1
ATOM 743 O O . HIS A 1 89 ? 10.602 22.219 27.453 1 91.38 89 HIS A O 1
ATOM 749 N N . ASP A 1 90 ? 10.195 22.094 25.312 1 90.62 90 ASP A N 1
ATOM 750 C CA . ASP A 1 90 ? 10.805 20.797 25.078 1 90.62 90 ASP A CA 1
ATOM 751 C C . ASP A 1 90 ? 11.328 20.672 23.656 1 90.62 90 ASP A C 1
ATOM 753 O O . ASP A 1 90 ? 10.609 20.25 22.75 1 90.62 90 ASP A O 1
ATOM 757 N N . SER A 1 91 ? 12.523 20.938 23.438 1 87.44 91 SER A N 1
ATOM 758 C CA . SER A 1 91 ? 13.109 21.062 22.109 1 87.44 91 SER A CA 1
ATOM 759 C C . SER A 1 91 ? 13.062 19.734 21.359 1 87.44 91 SER A C 1
ATOM 761 O O . SER A 1 91 ? 13.227 19.703 20.141 1 87.44 91 SER A O 1
ATOM 763 N N . ARG A 1 92 ? 12.805 18.656 22 1 87.88 92 ARG A N 1
ATOM 764 C CA . ARG A 1 92 ? 12.703 17.359 21.344 1 87.88 92 ARG A CA 1
ATOM 765 C C . ARG A 1 92 ? 11.344 17.188 20.672 1 87.88 92 ARG A C 1
ATOM 767 O O . ARG A 1 92 ? 11.164 16.328 19.797 1 87.88 92 ARG A O 1
ATOM 774 N N . ASN A 1 93 ? 10.5 18.078 21.125 1 91.44 93 ASN A N 1
ATOM 775 C CA . ASN A 1 93 ? 9.141 18.016 20.594 1 91.44 93 ASN A CA 1
ATOM 776 C C . ASN A 1 93 ? 8.977 18.922 19.375 1 91.44 93 ASN A C 1
ATOM 778 O O . ASN A 1 93 ? 9.281 20.109 19.438 1 91.44 93 ASN A O 1
ATOM 782 N N . VAL A 1 94 ? 8.656 18.312 18.281 1 96.19 94 VAL A N 1
ATOM 783 C CA . VAL A 1 94 ? 8.391 19.078 17.078 1 96.19 94 VAL A CA 1
ATOM 784 C C . VAL A 1 94 ? 6.902 19.391 16.969 1 96.19 94 VAL A C 1
ATOM 786 O O . VAL A 1 94 ? 6.066 18.484 17.141 1 96.19 94 VAL A O 1
ATOM 789 N N . ILE A 1 95 ? 6.637 20.641 16.766 1 97.62 95 ILE A N 1
ATOM 790 C CA . ILE A 1 95 ? 5.258 21.094 16.594 1 97.62 95 ILE A CA 1
ATOM 791 C C . ILE A 1 95 ? 4.992 21.406 15.133 1 97.62 95 ILE A C 1
ATOM 793 O O . ILE A 1 95 ? 5.758 22.141 14.5 1 97.62 95 ILE A O 1
ATOM 797 N N . ILE A 1 96 ? 3.904 20.828 14.602 1 98.56 96 ILE A N 1
ATOM 798 C CA . ILE A 1 96 ? 3.43 21.141 13.25 1 98.56 96 ILE A CA 1
ATOM 799 C C . ILE A 1 96 ? 2.355 22.219 13.32 1 98.56 96 ILE A C 1
ATOM 801 O O . ILE A 1 96 ? 1.424 22.125 14.125 1 98.56 96 ILE A O 1
ATOM 805 N N . VAL A 1 97 ? 2.52 23.234 12.531 1 98.38 97 VAL A N 1
ATOM 806 C CA . VAL A 1 97 ? 1.581 24.344 12.508 1 98.38 97 VAL A CA 1
ATOM 807 C C . VAL A 1 97 ? 0.951 24.469 11.117 1 98.38 97 VAL A C 1
ATOM 809 O O . VAL A 1 97 ? 1.657 24.484 10.109 1 98.38 97 VAL A O 1
ATOM 812 N N . VAL A 1 98 ? -0.368 24.5 11.117 1 98.56 98 VAL A N 1
ATOM 813 C CA . VAL A 1 98 ? -1.118 24.594 9.867 1 98.56 98 VAL A CA 1
ATOM 814 C C . VAL A 1 98 ? -2.072 25.781 9.922 1 98.56 98 VAL A C 1
ATOM 816 O O . VAL A 1 98 ? -2.979 25.828 10.758 1 98.56 98 VAL A O 1
ATOM 819 N N . SER A 1 99 ? -1.881 26.75 9.031 1 98.19 99 SER A N 1
ATOM 820 C CA . SER A 1 99 ? -2.754 27.906 9 1 98.19 99 SER A CA 1
ATOM 821 C C . SER A 1 99 ? -4.129 27.562 8.445 1 98.19 99 SER A C 1
ATOM 823 O O . SER A 1 99 ? -4.328 26.469 7.906 1 98.19 99 SER A O 1
ATOM 825 N N . VAL A 1 100 ? -5.062 28.484 8.609 1 97.62 100 VAL A N 1
ATOM 826 C CA . VAL A 1 100 ? -6.402 28.297 8.055 1 97.62 100 VAL A CA 1
ATOM 827 C C . VAL A 1 100 ? -6.32 28.094 6.547 1 97.62 100 VAL A C 1
ATOM 829 O O . VAL A 1 100 ? -6.988 27.219 5.996 1 97.62 100 VAL A O 1
ATOM 832 N N . LYS A 1 101 ? -5.445 28.891 5.938 1 97.5 101 LYS A N 1
ATOM 833 C CA . LYS A 1 101 ? -5.258 28.781 4.492 1 97.5 101 LYS A CA 1
ATOM 834 C C . LYS A 1 101 ? -4.703 27.422 4.113 1 97.5 101 LYS A C 1
ATOM 836 O O . LYS A 1 101 ? -5.168 26.797 3.15 1 97.5 101 LYS A O 1
ATOM 841 N N . GLN A 1 102 ? -3.76 26.953 4.824 1 98.19 102 GLN A N 1
ATOM 842 C CA . GLN A 1 102 ? -3.143 25.656 4.559 1 98.19 102 GLN A CA 1
ATOM 843 C C . GLN A 1 102 ? -4.141 24.516 4.77 1 98.19 102 GLN A C 1
ATOM 845 O O . GLN A 1 102 ? -4.18 23.562 3.988 1 98.19 102 GLN A O 1
ATOM 850 N N . HIS A 1 103 ? -4.926 24.625 5.82 1 97.56 103 HIS A N 1
ATOM 851 C CA . HIS A 1 103 ? -5.957 23.625 6.062 1 97.56 103 HIS A CA 1
ATOM 852 C C . HIS A 1 103 ? -6.945 23.547 4.902 1 97.56 103 HIS A C 1
ATOM 854 O O . HIS A 1 103 ? -7.367 22.469 4.5 1 97.56 103 HIS A O 1
ATOM 860 N N . ASN A 1 104 ? -7.281 24.703 4.426 1 96.5 104 ASN A N 1
ATOM 861 C CA . ASN A 1 104 ? -8.188 24.75 3.287 1 96.5 104 ASN A CA 1
ATOM 862 C C . ASN A 1 104 ? -7.574 24.094 2.051 1 96.5 104 ASN A C 1
ATOM 864 O O . ASN A 1 104 ? -8.25 23.375 1.317 1 96.5 104 ASN A O 1
ATOM 868 N N . TYR A 1 105 ? -6.328 24.375 1.882 1 96.5 105 TYR A N 1
ATOM 869 C CA . TYR A 1 105 ? -5.621 23.766 0.758 1 96.5 105 TYR A CA 1
ATOM 870 C C . TYR A 1 105 ? -5.586 22.25 0.89 1 96.5 105 TYR A C 1
ATOM 872 O O . TYR A 1 105 ? -5.855 21.531 -0.075 1 96.5 105 TYR A O 1
ATOM 880 N N . ILE A 1 106 ? -5.27 21.766 2.061 1 96.62 106 ILE A N 1
ATOM 881 C CA . ILE A 1 106 ? -5.207 20.328 2.334 1 96.62 106 ILE A CA 1
ATOM 882 C C . ILE A 1 106 ? -6.574 19.703 2.084 1 96.62 106 ILE A C 1
ATOM 884 O O . ILE A 1 106 ? -6.672 18.656 1.428 1 96.62 106 ILE A O 1
ATOM 888 N N . LYS A 1 107 ? -7.586 20.328 2.574 1 94.31 107 LYS A N 1
ATOM 889 C CA . LYS A 1 107 ? -8.945 19.812 2.406 1 94.31 107 LYS A CA 1
ATOM 890 C C . LYS A 1 107 ? -9.305 19.688 0.929 1 94.31 107 LYS A C 1
ATOM 892 O O . LYS A 1 107 ? -9.859 18.672 0.502 1 94.31 107 LYS A O 1
ATOM 897 N N . ASN A 1 108 ? -9.008 20.703 0.199 1 93.38 108 ASN A N 1
ATOM 898 C CA . ASN A 1 108 ? -9.289 20.688 -1.232 1 93.38 108 ASN A CA 1
ATOM 899 C C . ASN A 1 108 ? -8.516 19.578 -1.942 1 93.38 108 ASN A C 1
ATOM 901 O O . ASN A 1 108 ? -9.07 18.875 -2.785 1 93.38 108 ASN A O 1
ATOM 905 N N . LEU A 1 109 ? -7.273 19.5 -1.604 1 94.12 109 LEU A N 1
ATOM 906 C CA . LEU A 1 109 ? -6.422 18.469 -2.193 1 94.12 109 LEU A CA 1
ATOM 907 C C . LEU A 1 109 ? -6.984 17.078 -1.921 1 94.12 109 LEU A C 1
ATOM 909 O O . LEU A 1 109 ? -7.129 16.266 -2.842 1 94.12 109 LEU A O 1
ATOM 913 N N . LEU A 1 110 ? -7.375 16.828 -0.638 1 93.94 110 LEU A N 1
ATOM 914 C CA . LEU A 1 110 ? -7.852 15.508 -0.247 1 93.94 110 LEU A CA 1
ATOM 915 C C . LEU A 1 110 ? -9.203 15.203 -0.891 1 93.94 110 LEU A C 1
ATOM 917 O O . LEU A 1 110 ? -9.508 14.047 -1.18 1 93.94 110 LEU A O 1
ATOM 921 N N . SER A 1 111 ? -9.961 16.234 -1.135 1 91.19 111 SER A N 1
ATOM 922 C CA . SER A 1 111 ? -11.242 16.062 -1.81 1 91.19 111 SER A CA 1
ATOM 923 C C . SER A 1 111 ? -11.047 15.617 -3.256 1 91.19 111 SER A C 1
ATOM 925 O O . SER A 1 111 ? -11.891 14.914 -3.814 1 91.19 111 SER A O 1
ATOM 927 N N . GLU A 1 112 ? -9.922 16.031 -3.838 1 90.31 112 GLU A N 1
ATOM 928 C CA . GLU A 1 112 ? -9.602 15.641 -5.207 1 90.31 112 GLU A CA 1
ATOM 929 C C . GLU A 1 112 ? -9.109 14.195 -5.273 1 90.31 112 GLU A C 1
ATOM 931 O O . GLU A 1 112 ? -9.32 13.508 -6.273 1 90.31 112 GLU A O 1
ATOM 936 N N . ILE A 1 113 ? -8.406 13.805 -4.215 1 89.62 113 ILE A N 1
ATOM 937 C CA . ILE A 1 113 ? -7.828 12.461 -4.18 1 89.62 113 ILE A CA 1
ATOM 938 C C . ILE A 1 113 ? -8.93 11.438 -3.934 1 89.62 113 ILE A C 1
ATOM 940 O O . ILE A 1 113 ? -8.852 10.305 -4.418 1 89.62 113 ILE A O 1
ATOM 944 N N . ASN A 1 114 ? -9.906 11.648 -3.057 1 68.75 114 ASN A N 1
ATOM 945 C CA . ASN A 1 114 ? -10.922 10.672 -2.66 1 68.75 114 ASN A CA 1
ATOM 946 C C . ASN A 1 114 ? -11.461 9.906 -3.861 1 68.75 114 ASN A C 1
ATOM 948 O O . ASN A 1 114 ? -12.273 10.438 -4.625 1 68.75 114 ASN A O 1
ATOM 952 N N . ILE A 1 115 ? -10.531 9.109 -4.352 1 56.91 115 ILE A N 1
ATOM 953 C CA . ILE A 1 115 ? -10.867 8.141 -5.391 1 56.91 115 ILE A CA 1
ATOM 954 C C . ILE A 1 115 ? -12.047 7.285 -4.934 1 56.91 115 ILE A C 1
ATOM 956 O O . ILE A 1 115 ? -11.992 6.652 -3.877 1 56.91 115 ILE A O 1
ATOM 960 N N . ASN A 1 116 ? -13.211 7.633 -5.062 1 50.59 116 ASN A N 1
ATOM 961 C CA . ASN A 1 116 ? -14.445 6.934 -4.719 1 50.59 116 ASN A CA 1
ATOM 962 C C . ASN A 1 116 ? -14.266 5.422 -4.754 1 50.59 116 ASN A C 1
ATOM 964 O O . ASN A 1 116 ? -13.539 4.898 -5.602 1 50.59 116 ASN A O 1
ATOM 968 N N . GLU A 1 117 ? -14.5 4.754 -3.559 1 47.38 117 GLU A N 1
ATOM 969 C CA . GLU A 1 117 ? -14.742 3.354 -3.223 1 47.38 117 GLU A CA 1
ATOM 970 C C . GLU A 1 117 ? -15.492 2.639 -4.34 1 47.38 117 GLU A C 1
ATOM 972 O O . GLU A 1 117 ? -16.609 3.033 -4.699 1 47.38 117 GLU A O 1
ATOM 977 N N . THR A 1 118 ? -14.938 2.275 -5.48 1 32.44 118 THR A N 1
ATOM 978 C CA . THR A 1 118 ? -15.766 1.223 -6.062 1 32.44 118 THR A CA 1
ATOM 979 C C . THR A 1 118 ? -16.172 0.205 -5.004 1 32.44 118 THR A C 1
ATOM 981 O O . THR A 1 118 ? -15.406 -0.083 -4.082 1 32.44 118 THR A O 1
ATOM 984 N N . MET B 1 1 ? -18.797 19.203 11.539 1 40.78 1 MET B N 1
ATOM 985 C CA . MET B 1 1 ? -19.406 18.938 10.242 1 40.78 1 MET B CA 1
ATOM 986 C C . MET B 1 1 ? -18.766 17.734 9.57 1 40.78 1 MET B C 1
ATOM 988 O O . MET B 1 1 ? -17.609 17.781 9.164 1 40.78 1 MET B O 1
ATOM 992 N N . ASN B 1 2 ? -18.984 16.547 10.18 1 53.56 2 ASN B N 1
ATOM 993 C CA . ASN B 1 2 ? -18.797 15.133 9.883 1 53.56 2 ASN B CA 1
ATOM 994 C C . ASN B 1 2 ? -19.078 14.828 8.422 1 53.56 2 ASN B C 1
ATOM 996 O O . ASN B 1 2 ? -20.203 14.43 8.07 1 53.56 2 ASN B O 1
ATOM 1000 N N . ASP B 1 3 ? -18.594 15.742 7.43 1 67 3 ASP B N 1
ATOM 1001 C CA . ASP B 1 3 ? -19.016 15.75 6.035 1 67 3 ASP B CA 1
ATOM 1002 C C . ASP B 1 3 ? -18.578 14.484 5.316 1 67 3 ASP B C 1
ATOM 1004 O O . ASP B 1 3 ? -17.672 13.789 5.773 1 67 3 ASP B O 1
ATOM 1008 N N . LEU B 1 4 ? -19.562 13.984 4.637 1 65.81 4 LEU B N 1
ATOM 1009 C CA . LEU B 1 4 ? -19.375 12.82 3.777 1 65.81 4 LEU B CA 1
ATOM 1010 C C . LEU B 1 4 ? -17.953 12.734 3.26 1 65.81 4 LEU B C 1
ATOM 1012 O O . LEU B 1 4 ? -17.375 11.648 3.197 1 65.81 4 LEU B O 1
ATOM 1016 N N . LYS B 1 5 ? -17.469 13.891 3.082 1 74.81 5 LYS B N 1
ATOM 1017 C CA . LYS B 1 5 ? -16.109 13.938 2.547 1 74.81 5 LYS B CA 1
ATOM 1018 C C . LYS B 1 5 ? -15.086 13.578 3.617 1 74.81 5 LYS B C 1
ATOM 1020 O O . LYS B 1 5 ? -14.086 12.922 3.328 1 74.81 5 LYS B O 1
ATOM 1025 N N . SER B 1 6 ? -15.453 14.055 4.809 1 77.31 6 SER B N 1
ATOM 1026 C CA . SER B 1 6 ? -14.555 13.727 5.914 1 77.31 6 SER B CA 1
ATOM 1027 C C . SER B 1 6 ? -14.555 12.227 6.199 1 77.31 6 SER B C 1
ATOM 1029 O O . SER B 1 6 ? -13.508 11.641 6.469 1 77.31 6 SER B O 1
ATOM 1031 N N . LYS B 1 7 ? -15.688 11.648 6.051 1 81.5 7 LYS B N 1
ATOM 1032 C CA . LYS B 1 7 ? -15.812 10.211 6.262 1 81.5 7 LYS B CA 1
ATOM 1033 C C . LYS B 1 7 ? -15.055 9.43 5.195 1 81.5 7 LYS B C 1
ATOM 1035 O O . LYS B 1 7 ? -14.398 8.43 5.5 1 81.5 7 LYS B O 1
ATOM 1040 N N . SER B 1 8 ? -15.078 9.93 4.023 1 86.75 8 SER B N 1
ATOM 1041 C CA . SER B 1 8 ? -14.391 9.289 2.908 1 86.75 8 SER B CA 1
ATOM 1042 C C . SER B 1 8 ? -12.875 9.336 3.096 1 86.75 8 SER B C 1
ATOM 1044 O O . SER B 1 8 ? -12.18 8.359 2.818 1 86.75 8 SER B O 1
ATOM 1046 N N . ASN B 1 9 ? -12.43 10.43 3.654 1 87.81 9 ASN B N 1
ATOM 1047 C CA . ASN B 1 9 ? -10.992 10.57 3.877 1 87.81 9 ASN B CA 1
ATOM 1048 C C . ASN B 1 9 ? -10.5 9.648 4.984 1 87.81 9 ASN B C 1
ATOM 1050 O O . ASN B 1 9 ? -9.406 9.086 4.895 1 87.81 9 ASN B O 1
ATOM 1054 N N . ILE B 1 10 ? -11.375 9.523 5.918 1 91.06 10 ILE B N 1
ATOM 1055 C CA . ILE B 1 10 ? -11.031 8.641 7.023 1 91.06 10 ILE B CA 1
ATOM 1056 C C . ILE B 1 10 ? -10.953 7.195 6.527 1 91.06 10 ILE B C 1
ATOM 1058 O O . ILE B 1 10 ? -10.016 6.465 6.867 1 91.06 10 ILE B O 1
ATOM 1062 N N . LYS B 1 11 ? -11.891 6.801 5.668 1 92.25 11 LYS B N 1
ATOM 1063 C CA . LYS B 1 11 ? -11.914 5.453 5.105 1 92.25 11 LYS B CA 1
ATOM 1064 C C . LYS B 1 11 ? -10.664 5.184 4.273 1 92.25 11 LYS B C 1
ATOM 1066 O O . LYS B 1 11 ? -10.039 4.129 4.41 1 92.25 11 LYS B O 1
ATOM 1071 N N . LEU B 1 12 ? -10.32 6.125 3.479 1 93.38 12 LEU B N 1
ATOM 1072 C CA . LEU B 1 12 ? -9.141 5.965 2.633 1 93.38 12 LEU B CA 1
ATOM 1073 C C . LEU B 1 12 ? -7.871 5.918 3.473 1 93.38 12 LEU B C 1
ATOM 1075 O O . LEU B 1 12 ? -6.965 5.133 3.189 1 93.38 12 LEU B O 1
ATOM 1079 N N . MET B 1 13 ? -7.836 6.816 4.445 1 94 13 MET B N 1
ATOM 1080 C CA . MET B 1 13 ? -6.684 6.797 5.34 1 94 13 MET B CA 1
ATOM 1081 C C . MET B 1 13 ? -6.551 5.445 6.031 1 94 13 MET B C 1
ATOM 1083 O O . MET B 1 13 ? -5.453 4.895 6.129 1 94 13 MET B O 1
ATOM 1087 N N . LYS B 1 14 ? -7.617 4.895 6.449 1 92.62 14 LYS B N 1
ATOM 1088 C CA . LYS B 1 14 ? -7.613 3.59 7.105 1 92.62 14 LYS B CA 1
ATOM 1089 C C . LYS B 1 14 ? -7.172 2.49 6.145 1 92.62 14 LYS B C 1
ATOM 1091 O O . LYS B 1 14 ? -6.449 1.572 6.535 1 92.62 14 LYS B O 1
ATOM 1096 N N . ARG B 1 15 ? -7.605 2.576 4.965 1 93 15 ARG B N 1
ATOM 1097 C CA . ARG B 1 15 ? -7.207 1.61 3.945 1 93 15 ARG B CA 1
ATOM 1098 C C . ARG B 1 15 ? -5.695 1.599 3.762 1 93 15 ARG B C 1
ATOM 1100 O O . ARG B 1 15 ? -5.078 0.532 3.715 1 93 15 ARG B O 1
ATOM 1107 N N . VAL B 1 16 ? -5.098 2.758 3.645 1 94.5 16 VAL B N 1
ATOM 1108 C CA . VAL B 1 16 ? -3.656 2.848 3.443 1 94.5 16 VAL B CA 1
ATOM 1109 C C . VAL B 1 16 ? -2.928 2.283 4.66 1 94.5 16 VAL B C 1
ATOM 1111 O O . VAL B 1 16 ? -1.966 1.523 4.52 1 94.5 16 VAL B O 1
ATOM 1114 N N . LEU B 1 17 ? -3.447 2.59 5.781 1 94.81 17 LEU B N 1
ATOM 1115 C CA . LEU B 1 17 ? -2.818 2.141 7.02 1 94.81 17 LEU B CA 1
ATOM 1116 C C . LEU B 1 17 ? -2.883 0.623 7.145 1 94.81 17 LEU B C 1
ATOM 1118 O O . LEU B 1 17 ? -1.898 -0.015 7.527 1 94.81 17 LEU B O 1
ATOM 1122 N N . THR B 1 18 ? -4.051 0.092 6.801 1 93.62 18 THR B N 1
ATOM 1123 C CA . THR B 1 18 ? -4.203 -1.354 6.922 1 93.62 18 THR B CA 1
ATOM 1124 C C . THR B 1 18 ? -3.338 -2.076 5.895 1 93.62 18 THR B C 1
ATOM 1126 O O . THR B 1 18 ? -2.867 -3.189 6.141 1 93.62 18 THR B O 1
ATOM 1129 N N . THR B 1 19 ? -3.137 -1.476 4.75 1 94.75 19 THR B N 1
ATOM 1130 C CA . THR B 1 19 ? -2.242 -2.068 3.762 1 94.75 19 THR B CA 1
ATOM 1131 C C . THR B 1 19 ? -0.806 -2.094 4.277 1 94.75 19 THR B C 1
ATOM 1133 O O . THR B 1 19 ? -0.074 -3.059 4.047 1 94.75 19 THR B O 1
ATOM 1136 N N . TYR B 1 20 ? -0.394 -1.034 4.957 1 94.5 20 TYR B N 1
ATOM 1137 C CA . TYR B 1 20 ? 0.929 -1.01 5.57 1 94.5 20 TYR B CA 1
ATOM 1138 C C . TYR B 1 20 ? 1.074 -2.125 6.602 1 94.5 20 TYR B C 1
ATOM 1140 O O . TYR B 1 20 ? 2.123 -2.77 6.684 1 94.5 20 TYR B O 1
ATOM 1148 N N . GLU B 1 21 ? 0.074 -2.311 7.363 1 93.19 21 GLU B N 1
ATOM 1149 C CA . GLU B 1 21 ? 0.109 -3.381 8.352 1 93.19 21 G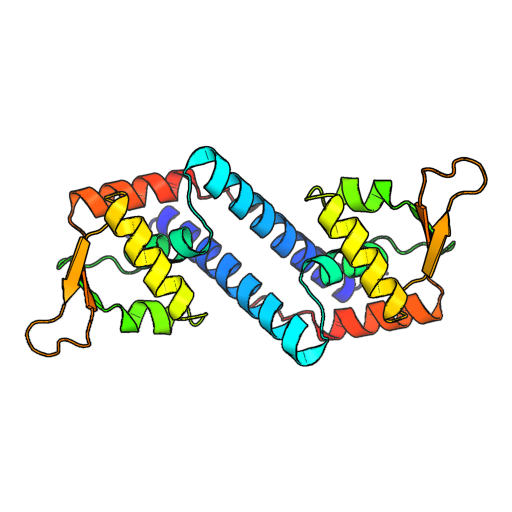LU B CA 1
ATOM 1150 C C . GLU B 1 21 ? 0.24 -4.746 7.688 1 93.19 21 GLU B C 1
ATOM 1152 O O . GLU B 1 21 ? 0.932 -5.629 8.203 1 93.19 21 GLU B O 1
ATOM 1157 N N . LEU B 1 22 ? -0.448 -4.891 6.605 1 94.94 22 LEU B N 1
ATOM 1158 C CA . LEU B 1 22 ? -0.354 -6.133 5.844 1 94.94 22 LEU B CA 1
ATOM 1159 C C . LEU B 1 22 ? 1.074 -6.367 5.363 1 94.94 22 LEU B C 1
ATOM 1161 O O . LEU B 1 22 ? 1.587 -7.484 5.457 1 94.94 22 LEU B O 1
ATOM 1165 N N . ARG B 1 23 ? 1.658 -5.352 4.848 1 95.25 23 ARG B N 1
ATOM 1166 C CA . ARG B 1 23 ? 3.041 -5.441 4.387 1 95.25 23 ARG B CA 1
ATOM 1167 C C . ARG B 1 23 ? 3.957 -5.934 5.504 1 95.25 23 ARG B C 1
ATOM 1169 O O . ARG B 1 23 ? 4.77 -6.836 5.293 1 95.25 23 ARG B O 1
ATOM 1176 N N . LYS B 1 24 ? 3.787 -5.332 6.656 1 94.25 24 LYS B N 1
ATOM 1177 C CA . LYS B 1 24 ? 4.613 -5.707 7.801 1 94.25 24 LYS B CA 1
ATOM 1178 C C . LYS B 1 24 ? 4.352 -7.156 8.211 1 94.25 24 LYS B C 1
ATOM 1180 O O . LYS B 1 24 ? 5.289 -7.898 8.516 1 94.25 24 LYS B O 1
ATOM 1185 N N . TYR B 1 25 ? 3.105 -7.5 8.266 1 94.56 25 TYR B N 1
ATOM 1186 C CA . TYR B 1 25 ? 2.689 -8.852 8.641 1 94.56 25 TYR B CA 1
ATOM 1187 C C . TYR B 1 25 ? 3.26 -9.883 7.676 1 94.56 25 TYR B C 1
ATOM 1189 O O . TYR B 1 25 ? 3.807 -10.898 8.109 1 94.56 25 TYR B O 1
ATOM 1197 N N . LEU B 1 26 ? 3.174 -9.648 6.387 1 96.94 26 LEU B N 1
ATOM 1198 C CA . LEU B 1 26 ? 3.682 -10.547 5.355 1 96.94 26 LEU B CA 1
ATOM 1199 C C . LEU B 1 26 ? 5.184 -10.758 5.508 1 96.94 26 LEU B C 1
ATOM 1201 O O . LEU B 1 26 ? 5.668 -11.891 5.422 1 96.94 26 LEU B O 1
ATOM 1205 N N . LYS B 1 27 ? 5.832 -9.656 5.734 1 96.62 27 LYS B N 1
ATOM 120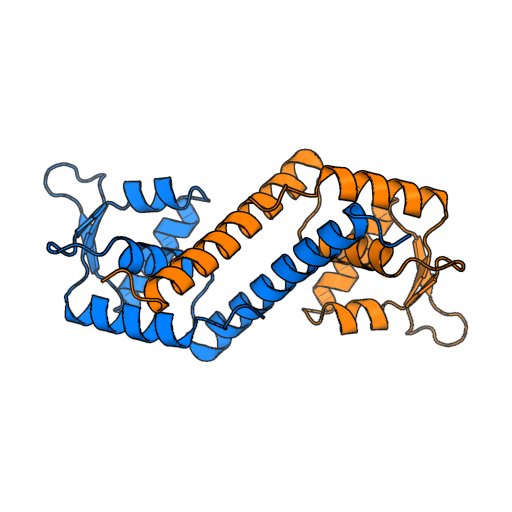6 C CA . LYS B 1 27 ? 7.285 -9.734 5.871 1 96.62 27 LYS B CA 1
ATOM 1207 C C . LYS B 1 27 ? 7.676 -10.508 7.129 1 96.62 27 LYS B C 1
ATOM 1209 O O . LYS B 1 27 ? 8.516 -11.406 7.078 1 96.62 27 LYS B O 1
ATOM 1214 N N . LYS B 1 28 ? 7.066 -10.203 8.203 1 95.44 28 LYS B N 1
ATOM 1215 C CA . LYS B 1 28 ? 7.438 -10.734 9.508 1 95.44 28 LYS B CA 1
ATOM 1216 C C . LYS B 1 28 ? 7.148 -12.234 9.586 1 95.44 28 LYS B C 1
ATOM 1218 O O . LYS B 1 28 ? 7.98 -13.008 10.055 1 95.44 28 LYS B O 1
ATOM 1223 N N . TYR B 1 29 ? 6.051 -12.68 9.047 1 95.19 29 TYR B N 1
ATOM 1224 C CA . TYR B 1 29 ? 5.594 -14.031 9.344 1 95.19 29 TYR B CA 1
ATOM 1225 C C . TYR B 1 29 ? 5.809 -14.953 8.156 1 95.19 29 TYR B C 1
ATOM 1227 O O . TYR B 1 29 ? 5.887 -16.172 8.32 1 95.19 29 TYR B O 1
ATOM 1235 N N . PHE B 1 30 ? 5.93 -14.391 6.965 1 95.12 30 PHE B N 1
ATOM 1236 C CA . PHE B 1 30 ? 5.973 -15.273 5.801 1 95.12 30 PHE B CA 1
ATOM 1237 C C . PHE B 1 30 ? 7.168 -14.938 4.914 1 95.12 30 PHE B C 1
ATOM 1239 O O . PHE B 1 30 ? 7.418 -15.617 3.92 1 95.12 30 PHE B O 1
ATOM 1246 N N . CYS B 1 31 ? 7.887 -13.852 5.219 1 97.31 31 CYS B N 1
ATOM 1247 C CA . CYS B 1 31 ? 8.992 -13.367 4.402 1 97.31 31 CYS B CA 1
ATOM 1248 C C . CYS B 1 31 ? 8.539 -13.086 2.975 1 97.31 31 CYS B C 1
ATOM 1250 O O . CYS B 1 31 ? 9.211 -13.477 2.016 1 97.31 31 CYS B O 1
ATOM 1252 N N . LEU B 1 32 ? 7.398 -12.508 2.869 1 97.81 32 LEU B N 1
ATOM 1253 C CA . LEU B 1 32 ? 6.816 -12.148 1.58 1 97.81 32 LEU B CA 1
ATOM 1254 C C . LEU B 1 32 ? 6.609 -10.641 1.478 1 97.81 32 LEU B C 1
ATOM 1256 O O . LEU B 1 32 ? 6.43 -9.961 2.492 1 97.81 32 LEU B O 1
ATOM 1260 N N . THR B 1 33 ? 6.645 -10.156 0.275 1 97.38 33 THR B N 1
ATOM 1261 C CA . THR B 1 33 ? 6.27 -8.781 -0.011 1 97.38 33 THR B CA 1
ATOM 1262 C C . THR B 1 33 ? 4.824 -8.703 -0.498 1 97.38 33 THR B C 1
ATOM 1264 O O . THR B 1 33 ? 4.18 -9.727 -0.716 1 97.38 33 THR B O 1
ATOM 1267 N N . LEU B 1 34 ? 4.316 -7.484 -0.679 1 96.81 34 LEU B N 1
ATOM 1268 C CA . LEU B 1 34 ? 2.979 -7.312 -1.235 1 96.81 34 LEU B CA 1
ATOM 1269 C C . LEU B 1 34 ? 2.914 -7.832 -2.666 1 96.81 34 LEU B C 1
ATOM 1271 O O . LEU B 1 34 ? 1.887 -8.367 -3.092 1 96.81 34 LEU B O 1
ATOM 1275 N N . ASP B 1 35 ? 4.004 -7.676 -3.379 1 97.12 35 ASP B N 1
ATOM 1276 C CA . ASP B 1 35 ? 4.031 -8.18 -4.75 1 97.12 35 ASP B CA 1
ATOM 1277 C C . ASP B 1 35 ? 3.951 -9.703 -4.777 1 97.12 35 ASP B C 1
ATOM 1279 O O . ASP B 1 35 ? 3.25 -10.281 -5.613 1 97.12 35 ASP B O 1
ATOM 1283 N N . ASN B 1 36 ? 4.742 -10.297 -3.865 1 98.25 36 ASN B N 1
ATOM 1284 C CA . ASN B 1 36 ? 4.621 -11.742 -3.73 1 98.25 36 ASN B CA 1
ATOM 1285 C C . ASN B 1 36 ? 3.182 -12.164 -3.439 1 98.25 36 ASN B C 1
ATOM 1287 O O . ASN B 1 36 ? 2.658 -13.086 -4.066 1 98.25 36 ASN B O 1
ATOM 1291 N N . TYR B 1 37 ? 2.617 -11.469 -2.518 1 97.44 37 TYR B N 1
ATOM 1292 C CA . TYR B 1 37 ? 1.237 -11.75 -2.137 1 97.44 37 TYR B CA 1
ATOM 1293 C C . TYR B 1 37 ? 0.307 -11.641 -3.34 1 97.44 37 TYR B C 1
ATOM 1295 O O . TYR B 1 37 ? -0.535 -12.516 -3.559 1 97.44 37 TYR B O 1
ATOM 1303 N N . LEU B 1 38 ? 0.405 -10.609 -4.094 1 97.56 38 LEU B N 1
ATOM 1304 C CA . LEU B 1 38 ? -0.479 -10.383 -5.23 1 97.56 38 LEU B CA 1
ATOM 1305 C C . LEU B 1 38 ? -0.378 -11.531 -6.23 1 97.56 38 LEU B C 1
ATOM 1307 O O . LEU B 1 38 ? -1.391 -11.977 -6.777 1 97.56 38 LEU B O 1
ATOM 1311 N N . VAL B 1 39 ? 0.844 -11.977 -6.492 1 98.25 39 VAL B N 1
ATOM 1312 C CA . VAL B 1 39 ? 1.029 -13.102 -7.41 1 98.25 39 VAL B CA 1
ATOM 1313 C C . VAL B 1 39 ? 0.331 -14.344 -6.859 1 98.25 39 VAL B C 1
ATOM 1315 O O . VAL B 1 39 ? -0.418 -15.008 -7.578 1 98.25 39 VAL B O 1
ATOM 1318 N N . LEU B 1 40 ? 0.549 -14.633 -5.605 1 98.19 40 LEU B N 1
ATOM 1319 C CA . LEU B 1 40 ? -0.048 -15.812 -4.992 1 98.19 40 LEU B CA 1
ATOM 1320 C C . LEU B 1 40 ? -1.569 -15.711 -4.977 1 98.19 40 LEU B C 1
ATOM 1322 O O . LEU B 1 40 ? -2.268 -16.703 -5.211 1 98.19 40 LEU B O 1
ATOM 1326 N N . ALA B 1 41 ? -2.035 -14.555 -4.652 1 96.81 41 ALA B N 1
ATOM 1327 C CA . ALA B 1 41 ? -3.477 -14.328 -4.664 1 96.81 41 ALA B CA 1
ATOM 1328 C C . ALA B 1 41 ? -4.059 -14.578 -6.051 1 96.81 41 ALA B C 1
ATOM 1330 O O . ALA B 1 41 ? -5.121 -15.188 -6.188 1 96.81 41 ALA B O 1
ATOM 1331 N N . TYR B 1 42 ? -3.385 -14.07 -7.066 1 97.38 42 TYR B N 1
ATOM 1332 C CA . TYR B 1 42 ? -3.816 -14.297 -8.438 1 97.38 42 TYR B CA 1
ATOM 1333 C C . TYR B 1 42 ? -3.918 -15.781 -8.742 1 97.38 42 TYR B C 1
ATOM 1335 O O . TYR B 1 42 ? -4.914 -16.25 -9.305 1 97.38 42 TYR B O 1
ATOM 1343 N N . LEU B 1 43 ? -2.906 -16.531 -8.359 1 97.94 43 LEU B N 1
ATOM 1344 C CA . LEU B 1 43 ? -2.863 -17.969 -8.641 1 97.94 43 LEU B CA 1
ATOM 1345 C C . LEU B 1 43 ? -4 -18.703 -7.938 1 97.94 43 LEU B C 1
ATOM 1347 O O . LEU B 1 43 ? -4.516 -19.703 -8.445 1 97.94 43 LEU B O 1
ATOM 1351 N N . ASP B 1 44 ? -4.344 -18.172 -6.801 1 96 44 ASP B N 1
ATOM 1352 C CA . ASP B 1 44 ? -5.445 -18.766 -6.059 1 96 44 ASP B CA 1
ATOM 1353 C C . ASP B 1 44 ? -6.789 -18.438 -6.703 1 96 44 ASP B C 1
ATOM 1355 O O . ASP B 1 44 ? -7.609 -19.312 -6.949 1 96 44 ASP B O 1
ATOM 1359 N N . VAL B 1 45 ? -7 -17.234 -6.996 1 94.81 45 VAL B N 1
ATOM 1360 C CA . VAL B 1 45 ? -8.258 -16.734 -7.535 1 94.81 45 VAL B CA 1
ATOM 1361 C C . VAL B 1 45 ? -8.516 -17.344 -8.906 1 94.81 45 VAL B C 1
ATOM 1363 O O . VAL B 1 45 ? -9.656 -17.688 -9.242 1 94.81 45 VAL B O 1
ATOM 1366 N N . PHE B 1 46 ? -7.496 -17.562 -9.664 1 96.5 46 PHE B N 1
ATOM 1367 C CA . PHE B 1 46 ? -7.648 -18.047 -11.039 1 96.5 46 PHE B CA 1
ATOM 1368 C C . PHE B 1 46 ? -7.188 -19.484 -11.172 1 96.5 46 PHE B C 1
ATOM 1370 O O . PHE B 1 46 ? -6.734 -19.906 -12.234 1 96.5 46 PHE B O 1
ATOM 1377 N N . LYS B 1 47 ? -7.227 -20.109 -10.094 1 96.06 47 LYS B N 1
ATOM 1378 C CA . LYS B 1 47 ? -6.867 -21.516 -10.109 1 96.06 47 LYS B CA 1
ATOM 1379 C C . LYS B 1 47 ? -7.594 -22.266 -11.227 1 96.06 47 LYS B C 1
ATOM 1381 O O . LYS B 1 47 ? -8.781 -22.031 -11.461 1 96.06 47 LYS B O 1
ATOM 1386 N N . ASN B 1 48 ? -6.898 -23.125 -11.906 1 95.62 48 ASN B N 1
ATOM 1387 C CA . ASN B 1 48 ? -7.461 -23.938 -12.977 1 95.62 48 ASN B CA 1
ATOM 1388 C C . ASN B 1 48 ? -6.918 -25.359 -12.93 1 95.62 48 ASN B C 1
ATOM 1390 O O . ASN B 1 48 ? -5.965 -25.656 -12.203 1 95.62 48 ASN B O 1
ATOM 1394 N N . ASP B 1 49 ? -7.457 -26.219 -13.75 1 94.62 49 ASP B N 1
ATOM 1395 C CA . ASP B 1 49 ? -7.141 -27.641 -13.68 1 94.62 49 ASP B CA 1
ATOM 1396 C C . ASP B 1 49 ? -5.742 -27.922 -14.227 1 94.62 49 ASP B C 1
ATOM 1398 O O . ASP B 1 49 ? -5.074 -28.859 -13.781 1 94.62 49 ASP B O 1
ATOM 1402 N N . GLU B 1 50 ? -5.254 -27.141 -15.117 1 95.75 50 GLU B N 1
ATOM 1403 C CA . GLU B 1 50 ? -3.959 -27.375 -15.758 1 95.75 50 GLU B CA 1
ATOM 1404 C C . GLU B 1 50 ? -2.816 -26.891 -14.867 1 95.75 50 GLU B C 1
ATOM 1406 O O . GLU B 1 50 ? -1.665 -27.281 -15.062 1 95.75 50 GLU B O 1
ATOM 1411 N N . GLY B 1 51 ? -3.125 -25.984 -13.984 1 97.38 51 GLY B N 1
ATOM 1412 C CA . GLY B 1 51 ? -2.096 -25.406 -13.133 1 97.38 51 GLY B CA 1
ATOM 1413 C C . GLY B 1 51 ? -1.082 -24.578 -13.898 1 97.38 51 GLY B C 1
ATOM 1414 O O . GLY B 1 51 ? 0.079 -24.484 -13.492 1 97.38 51 GLY B O 1
ATOM 1415 N N . LYS B 1 52 ? -1.524 -24.094 -15.062 1 97.19 52 LYS B N 1
ATOM 1416 C CA . LYS B 1 52 ? -0.636 -23.312 -15.922 1 97.19 52 LYS B CA 1
ATOM 1417 C C . LYS B 1 52 ? -1.14 -21.891 -16.078 1 97.19 52 LYS B C 1
ATOM 1419 O O . LYS B 1 52 ? -2.334 -21.656 -16.281 1 97.19 52 LYS B O 1
ATOM 1424 N N . TYR B 1 53 ? -0.213 -20.906 -15.891 1 97.56 53 TYR B N 1
ATOM 1425 C CA . TYR B 1 53 ? -0.505 -19.484 -16.016 1 97.56 53 TYR B CA 1
ATOM 1426 C C . TYR B 1 53 ? 0.548 -18.781 -16.859 1 97.56 53 TYR B C 1
ATOM 1428 O O . TYR B 1 53 ? 1.739 -19.094 -16.766 1 97.56 53 TYR B O 1
ATOM 1436 N N . PHE B 1 54 ? 0.118 -17.891 -17.656 1 96.5 54 PHE B N 1
ATOM 1437 C CA . PHE B 1 54 ? 1.077 -17.109 -18.422 1 96.5 54 PHE B CA 1
ATOM 1438 C C . PHE B 1 54 ? 1.48 -15.844 -17.672 1 96.5 54 PHE B C 1
ATOM 1440 O O . PHE B 1 54 ? 0.624 -15.117 -17.156 1 96.5 54 PHE B O 1
ATOM 1447 N N . MET B 1 55 ? 2.781 -15.602 -17.625 1 96.75 55 MET B N 1
ATOM 1448 C CA . MET B 1 55 ? 3.318 -14.43 -16.938 1 96.75 55 MET B CA 1
ATOM 1449 C C . MET B 1 55 ? 2.652 -13.148 -17.438 1 96.75 55 MET B C 1
ATOM 1451 O O . MET B 1 55 ? 2.281 -12.281 -16.641 1 96.75 55 MET B O 1
ATOM 1455 N N . ARG B 1 56 ? 2.408 -13.086 -18.688 1 95.5 56 ARG B N 1
ATOM 1456 C CA . ARG B 1 56 ? 1.827 -11.898 -19.297 1 95.5 56 ARG B CA 1
ATOM 1457 C C . ARG B 1 56 ? 0.433 -11.617 -18.75 1 95.5 56 ARG B C 1
ATOM 1459 O O . ARG B 1 56 ? 0.038 -10.461 -18.594 1 95.5 56 ARG B O 1
ATOM 1466 N N . ASP B 1 57 ? -0.332 -12.648 -18.438 1 96.62 57 ASP B N 1
ATOM 1467 C CA . ASP B 1 57 ? -1.681 -12.484 -17.906 1 96.62 57 ASP B CA 1
ATOM 1468 C C . ASP B 1 57 ? -1.644 -11.969 -16.469 1 96.62 57 ASP B C 1
ATOM 1470 O O . ASP B 1 57 ? -2.471 -11.141 -16.078 1 96.62 57 ASP B O 1
ATOM 1474 N N . ILE B 1 58 ? -0.689 -12.438 -15.703 1 97.31 58 ILE B N 1
ATOM 1475 C CA . ILE B 1 58 ? -0.514 -11.977 -14.328 1 97.31 58 ILE B CA 1
ATOM 1476 C C . ILE B 1 58 ? -0.136 -10.5 -14.32 1 97.31 58 ILE B C 1
ATOM 1478 O O . ILE B 1 58 ? -0.736 -9.703 -13.594 1 97.31 58 ILE B O 1
ATOM 1482 N N . ILE B 1 59 ? 0.796 -10.156 -15.18 1 97 59 ILE B N 1
ATOM 1483 C CA . ILE B 1 59 ? 1.265 -8.773 -15.281 1 97 59 ILE B CA 1
ATOM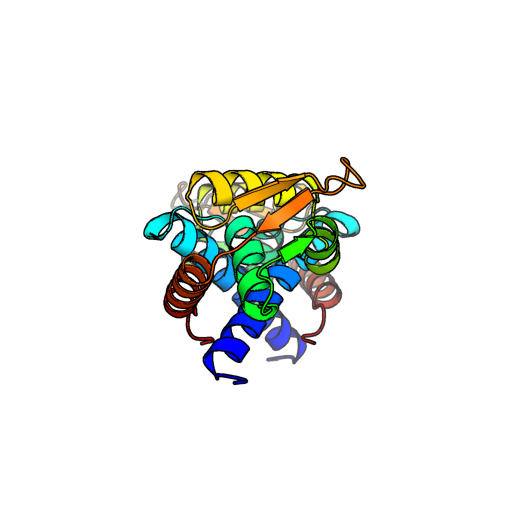 1484 C C . ILE B 1 59 ? 0.112 -7.867 -15.703 1 97 59 ILE B C 1
ATOM 1486 O O . ILE B 1 59 ? -0.102 -6.809 -15.109 1 97 59 ILE B O 1
ATOM 1490 N N . SER B 1 60 ? -0.683 -8.328 -16.719 1 96.38 60 SER B N 1
ATOM 1491 C CA . SER B 1 60 ? -1.805 -7.547 -17.234 1 96.38 60 SER B CA 1
ATOM 1492 C C . SER B 1 60 ? -2.871 -7.34 -16.172 1 96.38 60 SER B C 1
ATOM 1494 O O . SER B 1 60 ? -3.436 -6.254 -16.047 1 96.38 60 SER B O 1
ATOM 1496 N N . TYR B 1 61 ? -3.133 -8.383 -15.414 1 95.88 61 TYR B N 1
ATOM 1497 C CA . TYR B 1 61 ? -4.172 -8.305 -14.398 1 95.88 61 TYR B CA 1
ATOM 1498 C C . TYR B 1 61 ? -3.758 -7.359 -13.273 1 95.88 61 TYR B C 1
ATOM 1500 O O . TYR B 1 61 ? -4.551 -6.52 -12.836 1 95.88 61 TYR B O 1
ATOM 1508 N N . ILE B 1 62 ? -2.576 -7.562 -12.703 1 94.94 62 ILE B N 1
ATOM 1509 C CA . ILE B 1 62 ? -2.109 -6.781 -11.562 1 94.94 62 ILE B CA 1
ATOM 1510 C C . ILE B 1 62 ? -1.851 -5.34 -12 1 94.94 62 ILE B C 1
ATOM 1512 O O . ILE B 1 62 ? -2.172 -4.398 -11.266 1 94.94 62 ILE B O 1
ATOM 1516 N N . GLY B 1 63 ? -1.376 -5.18 -13.25 1 91.62 63 GLY B N 1
ATOM 1517 C CA . GLY B 1 63 ? -1.308 -3.861 -13.859 1 91.62 63 GLY B CA 1
ATOM 1518 C C . GLY B 1 63 ? -0.281 -2.957 -13.203 1 91.62 63 GLY B C 1
ATOM 1519 O O . GLY B 1 63 ? -0.406 -1.73 -13.25 1 91.62 63 GLY B O 1
ATOM 1520 N N . ILE B 1 64 ? 0.434 -3.479 -12.461 1 84.31 64 ILE B N 1
ATOM 1521 C CA . ILE B 1 64 ? 1.496 -2.688 -11.852 1 84.31 64 ILE B CA 1
ATOM 1522 C C . ILE B 1 64 ? 2.816 -2.951 -12.57 1 84.31 64 ILE B C 1
ATOM 1524 O O . ILE B 1 64 ? 2.84 -3.598 -13.617 1 84.31 64 ILE B O 1
ATOM 1528 N N . ASP B 1 65 ? 4.016 -2.619 -12.086 1 86.31 65 ASP B N 1
ATOM 1529 C CA . ASP B 1 65 ? 5.344 -2.658 -12.695 1 86.31 65 ASP B CA 1
ATOM 1530 C C . ASP B 1 65 ? 5.742 -4.09 -13.055 1 86.31 65 ASP B C 1
ATOM 1532 O O . ASP B 1 65 ? 5.875 -4.941 -12.172 1 86.31 65 ASP B O 1
ATOM 1536 N N . GLN B 1 66 ? 5.871 -4.375 -14.32 1 93.56 66 GLN B N 1
ATOM 1537 C CA . GLN B 1 66 ? 6.234 -5.68 -14.859 1 93.56 66 GLN B CA 1
ATOM 1538 C C . GLN B 1 66 ? 7.508 -6.211 -14.203 1 93.56 66 GLN B C 1
ATOM 1540 O O . GLN B 1 66 ? 7.598 -7.395 -13.883 1 93.56 66 GLN B O 1
ATOM 1545 N N . SER B 1 67 ? 8.477 -5.336 -14.125 1 96.25 67 SER B N 1
ATOM 1546 C CA . SER B 1 67 ? 9.75 -5.758 -13.547 1 96.25 67 SER B CA 1
ATOM 1547 C C . SER B 1 67 ? 9.562 -6.293 -12.125 1 96.25 67 SER B C 1
ATOM 1549 O O . SER B 1 67 ? 10.227 -7.25 -11.727 1 96.25 67 SER B O 1
ATOM 1551 N N . ARG B 1 68 ? 8.578 -5.762 -11.352 1 95.12 68 ARG B N 1
ATOM 1552 C CA . ARG B 1 68 ? 8.305 -6.184 -9.984 1 95.12 68 ARG B CA 1
ATOM 1553 C C . ARG B 1 68 ? 7.656 -7.559 -9.953 1 95.12 68 ARG B C 1
ATOM 1555 O O . ARG B 1 68 ? 7.992 -8.391 -9.109 1 95.12 68 ARG B O 1
ATOM 1562 N N . ILE B 1 69 ? 6.801 -7.805 -10.883 1 96.69 69 ILE B N 1
ATOM 1563 C CA . ILE B 1 69 ? 6.082 -9.07 -10.922 1 96.69 69 ILE B CA 1
ATOM 1564 C C . ILE B 1 69 ? 7.027 -10.188 -11.359 1 96.69 69 ILE B C 1
ATOM 1566 O O . ILE B 1 69 ? 7.008 -11.289 -10.797 1 96.69 69 ILE B O 1
ATOM 1570 N N . VAL B 1 70 ? 7.855 -9.898 -12.32 1 96.94 70 VAL B N 1
ATOM 1571 C CA . VAL B 1 70 ? 8.836 -10.875 -12.797 1 96.94 70 VAL B CA 1
ATOM 1572 C C . VAL B 1 70 ? 9.758 -11.281 -11.648 1 96.94 70 VAL B C 1
ATOM 1574 O O . VAL B 1 70 ? 9.977 -12.477 -11.414 1 96.94 70 VAL B O 1
ATOM 1577 N N . LYS B 1 71 ? 10.242 -10.281 -10.984 1 97.81 71 LYS B N 1
ATOM 1578 C CA . LYS B 1 71 ? 11.102 -10.539 -9.836 1 97.81 71 LYS B CA 1
ATOM 1579 C C . LYS B 1 71 ? 10.359 -11.336 -8.766 1 97.81 71 LYS B C 1
ATOM 1581 O O . LYS B 1 71 ? 10.93 -12.25 -8.164 1 97.81 71 LYS B O 1
ATOM 1586 N N . SER B 1 72 ? 9.141 -11.016 -8.523 1 98.12 72 SER B N 1
ATOM 1587 C CA . SER B 1 72 ? 8.336 -11.703 -7.523 1 98.12 72 SER B CA 1
ATOM 1588 C C . SER B 1 72 ? 8.148 -13.172 -7.879 1 98.12 72 SER B C 1
ATOM 1590 O O . SER B 1 72 ? 8.273 -14.047 -7.02 1 98.12 72 SER B O 1
ATOM 1592 N N . VAL B 1 73 ? 7.863 -13.438 -9.125 1 98.12 73 VAL B N 1
ATOM 1593 C CA . VAL B 1 73 ? 7.688 -14.812 -9.578 1 98.12 73 VAL B CA 1
ATOM 1594 C C . VAL B 1 73 ? 8.984 -15.594 -9.383 1 98.12 73 VAL B C 1
ATOM 1596 O O . VAL B 1 73 ? 8.969 -16.734 -8.93 1 98.12 73 VAL B O 1
ATOM 1599 N N . LYS B 1 74 ? 10.094 -14.953 -9.734 1 98 74 LYS B N 1
ATOM 1600 C CA . LYS B 1 74 ? 11.398 -15.586 -9.539 1 98 74 LYS B CA 1
ATOM 1601 C C . LYS B 1 74 ? 11.625 -15.914 -8.062 1 98 74 LYS B C 1
ATOM 1603 O O . LYS B 1 74 ? 12.062 -17.016 -7.727 1 98 74 LYS B O 1
ATOM 1608 N N . GLU B 1 75 ? 11.336 -15.023 -7.199 1 98.38 75 GLU B N 1
ATOM 1609 C CA . GLU B 1 75 ? 11.5 -15.211 -5.762 1 98.38 75 GLU B CA 1
ATOM 1610 C C . GLU B 1 75 ? 10.594 -16.328 -5.238 1 98.38 75 GLU B C 1
ATOM 1612 O O . GLU B 1 75 ? 11.023 -17.172 -4.457 1 98.38 75 GLU B O 1
ATOM 1617 N N . LEU B 1 76 ? 9.352 -16.328 -5.668 1 98.62 76 LEU B N 1
ATOM 1618 C CA . LEU B 1 76 ? 8.367 -17.328 -5.227 1 98.62 76 LEU B CA 1
ATOM 1619 C C . LEU B 1 76 ? 8.742 -18.719 -5.723 1 98.62 76 LEU B C 1
ATOM 1621 O O . LEU B 1 76 ? 8.492 -19.703 -5.035 1 98.62 76 LEU B O 1
ATOM 1625 N N . SER B 1 77 ? 9.289 -18.766 -6.93 1 98.44 77 SER B N 1
ATOM 1626 C CA . SER B 1 77 ? 9.781 -20.031 -7.453 1 98.44 77 SER B CA 1
ATOM 1627 C C . SER B 1 77 ? 10.914 -20.578 -6.594 1 98.44 77 SER B C 1
ATOM 1629 O O . SER B 1 77 ? 10.922 -21.766 -6.246 1 98.44 77 SER B O 1
ATOM 1631 N N . LYS B 1 78 ? 11.859 -19.719 -6.234 1 98 78 LYS B N 1
ATOM 1632 C CA . LYS B 1 78 ? 12.984 -20.125 -5.387 1 98 78 LYS B CA 1
ATOM 1633 C C . LYS B 1 78 ? 12.5 -20.625 -4.031 1 98 78 LYS B C 1
ATOM 1635 O O . LYS B 1 78 ? 13.086 -21.547 -3.457 1 98 78 LYS B O 1
ATOM 1640 N N . LYS B 1 79 ? 11.375 -20.125 -3.572 1 97.44 79 LYS B N 1
ATOM 1641 C CA . LYS B 1 79 ? 10.828 -20.484 -2.266 1 97.44 79 LYS B CA 1
ATOM 1642 C C . LYS B 1 79 ? 9.945 -21.719 -2.359 1 97.44 79 LYS B C 1
ATOM 1644 O O . LYS B 1 79 ? 9.43 -22.203 -1.347 1 97.44 79 LYS B O 1
ATOM 1649 N N . GLY B 1 80 ? 9.656 -22.156 -3.582 1 97.81 80 GLY B N 1
ATOM 1650 C CA . GLY B 1 80 ? 8.953 -23.422 -3.775 1 97.81 80 GLY B CA 1
ATOM 1651 C C . GLY B 1 80 ? 7.449 -23.25 -3.889 1 97.81 80 GLY B C 1
ATOM 1652 O O . GLY B 1 80 ? 6.703 -24.234 -3.848 1 97.81 80 GLY B O 1
ATOM 1653 N N . TYR B 1 81 ? 6.93 -22 -4.027 1 98.19 81 TYR B N 1
ATOM 1654 C CA . TYR B 1 81 ? 5.496 -21.75 -4.137 1 98.19 81 TYR B CA 1
ATOM 1655 C C . TYR B 1 81 ? 4.984 -22.125 -5.523 1 98.19 81 TYR B C 1
ATOM 1657 O O . TYR B 1 81 ? 3.809 -22.469 -5.688 1 98.19 81 TYR B O 1
ATOM 1665 N N . LEU B 1 82 ? 5.82 -21.984 -6.457 1 98.62 82 LEU B N 1
ATOM 1666 C CA . LEU B 1 82 ? 5.496 -22.234 -7.859 1 98.62 82 LEU B CA 1
ATOM 1667 C C . LEU B 1 82 ? 6.738 -22.625 -8.641 1 98.62 82 LEU B C 1
ATOM 1669 O O . LEU B 1 82 ? 7.855 -22.547 -8.133 1 98.62 82 LEU B O 1
ATOM 1673 N N . ASN B 1 83 ? 6.523 -23.109 -9.812 1 98.38 83 ASN B N 1
ATOM 1674 C CA . ASN B 1 83 ? 7.578 -23.344 -10.797 1 98.38 83 ASN B CA 1
ATOM 1675 C C . ASN B 1 83 ? 7.383 -22.484 -12.039 1 98.38 83 ASN B C 1
ATOM 1677 O O . ASN B 1 83 ? 6.312 -21.906 -12.242 1 98.38 83 ASN B O 1
ATOM 1681 N N . LYS B 1 84 ? 8.422 -22.344 -12.797 1 97.12 84 LYS B N 1
ATOM 1682 C CA . LYS B 1 84 ? 8.281 -21.594 -14.047 1 97.12 84 LYS B CA 1
ATOM 1683 C C . LYS B 1 84 ? 9.156 -22.203 -15.148 1 97.12 84 LYS B C 1
ATOM 1685 O O . LYS B 1 84 ? 10.172 -22.844 -14.867 1 97.12 84 LYS B O 1
ATOM 1690 N N . CYS B 1 85 ? 8.68 -22.031 -16.359 1 95.62 85 CYS B N 1
ATOM 1691 C CA . CYS B 1 85 ? 9.414 -22.469 -17.547 1 95.62 85 CYS B CA 1
ATOM 1692 C C . CYS B 1 85 ? 9.102 -21.578 -18.734 1 95.62 85 CYS B C 1
ATOM 1694 O O . CYS B 1 85 ? 8.18 -20.766 -18.688 1 95.62 85 CYS B O 1
ATOM 1696 N N . ARG B 1 86 ? 9.906 -21.672 -19.703 1 94.12 86 ARG B N 1
ATOM 1697 C CA . ARG B 1 86 ? 9.625 -20.938 -20.938 1 94.12 86 ARG B CA 1
ATOM 1698 C C . ARG B 1 86 ? 8.719 -21.75 -21.859 1 94.12 86 ARG B C 1
ATOM 1700 O O . ARG B 1 86 ? 8.859 -22.969 -21.953 1 94.12 86 ARG B O 1
ATOM 1707 N N . ASP B 1 87 ? 7.824 -21.016 -22.531 1 88.44 87 ASP B N 1
ATOM 1708 C CA . ASP B 1 87 ? 6.977 -21.641 -23.531 1 88.44 87 ASP B CA 1
ATOM 1709 C C . ASP B 1 87 ? 7.816 -22.188 -24.688 1 88.44 87 ASP B C 1
ATOM 1711 O O . ASP B 1 87 ? 8.578 -21.453 -25.312 1 88.44 87 ASP B O 1
ATOM 1715 N N . PRO B 1 88 ? 7.711 -23.453 -24.953 1 89.12 88 PRO B N 1
ATOM 1716 C CA . PRO B 1 88 ? 8.5 -24.047 -26.047 1 89.12 88 PRO B CA 1
ATOM 1717 C C . PRO B 1 88 ? 8.172 -23.453 -27.406 1 89.12 88 PRO B C 1
ATOM 1719 O O . PRO B 1 88 ? 9.031 -23.438 -28.297 1 89.12 88 PRO B O 1
ATOM 1722 N N . HIS B 1 89 ? 7.051 -22.953 -27.656 1 91.19 89 HIS B N 1
ATOM 1723 C CA . HIS B 1 89 ? 6.598 -22.422 -28.938 1 91.19 89 HIS B CA 1
ATOM 1724 C C . HIS B 1 89 ? 6.863 -20.922 -29.031 1 91.19 89 HIS B C 1
ATOM 1726 O O . HIS B 1 89 ? 6.777 -20.344 -30.125 1 91.19 89 HIS B O 1
ATOM 1732 N N . ASP B 1 90 ? 7.016 -20.266 -27.953 1 90.5 90 ASP B N 1
ATOM 1733 C CA . ASP B 1 90 ? 7.355 -18.844 -27.859 1 90.5 90 ASP B CA 1
ATOM 1734 C C . ASP B 1 90 ? 8.242 -18.578 -26.656 1 90.5 90 ASP B C 1
ATOM 1736 O O . ASP B 1 90 ? 7.738 -18.297 -25.562 1 90.5 90 ASP B O 1
ATOM 1740 N N . SER B 1 91 ? 9.477 -18.547 -26.797 1 87.12 91 SER B N 1
ATOM 1741 C CA . SER B 1 91 ? 10.438 -18.5 -25.703 1 87.12 91 SER B CA 1
ATOM 1742 C C . SER B 1 91 ? 10.328 -17.203 -24.922 1 87.12 91 SER B C 1
ATOM 1744 O O . SER B 1 91 ? 10.836 -17.094 -23.812 1 87.12 91 SER B O 1
ATOM 1746 N N . ARG B 1 92 ? 9.648 -16.219 -25.438 1 87.62 92 ARG B N 1
ATOM 1747 C CA . ARG B 1 92 ? 9.461 -14.961 -24.719 1 87.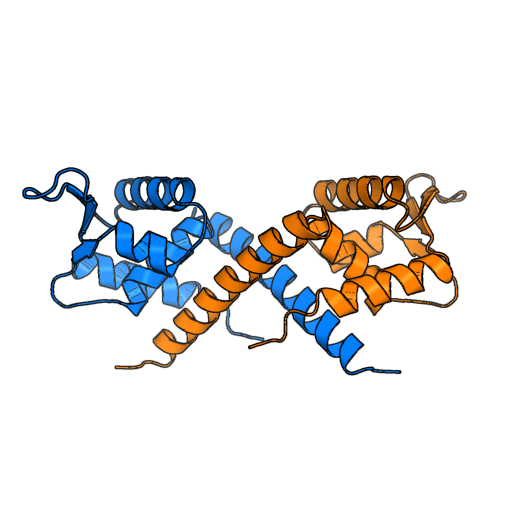62 92 ARG B CA 1
ATOM 1748 C C . ARG B 1 92 ? 8.352 -15.078 -23.672 1 87.62 92 ARG B C 1
ATOM 1750 O O . ARG B 1 92 ? 8.258 -14.25 -22.766 1 87.62 92 ARG B O 1
ATOM 1757 N N . ASN B 1 93 ? 7.633 -16.141 -23.906 1 91.12 93 ASN B N 1
ATOM 1758 C CA . ASN B 1 93 ? 6.516 -16.359 -22.984 1 91.12 93 ASN B CA 1
ATOM 1759 C C . ASN B 1 93 ? 6.914 -17.25 -21.812 1 91.12 93 ASN B C 1
ATOM 1761 O O . ASN B 1 93 ? 7.434 -18.344 -22 1 91.12 93 ASN B O 1
ATOM 1765 N N . VAL B 1 94 ? 6.785 -16.688 -20.656 1 96.12 94 VAL B N 1
ATOM 1766 C CA . VAL B 1 94 ? 7.066 -17.453 -19.453 1 96.12 94 VAL B CA 1
ATOM 1767 C C . VAL B 1 94 ? 5.777 -18.078 -18.922 1 96.12 94 VAL B C 1
ATOM 1769 O O . VAL B 1 94 ? 4.758 -17.406 -18.797 1 96.12 94 VAL B O 1
ATOM 1772 N N . ILE B 1 95 ? 5.883 -19.359 -18.688 1 97.56 95 ILE B N 1
ATOM 1773 C CA . ILE B 1 95 ? 4.746 -20.094 -18.141 1 97.56 95 ILE B CA 1
ATOM 1774 C C . ILE B 1 95 ? 5 -20.422 -16.672 1 97.56 95 ILE B C 1
ATOM 1776 O O . ILE B 1 95 ? 6.059 -20.953 -16.312 1 97.56 95 ILE B O 1
ATOM 1780 N N . ILE B 1 96 ? 4.016 -20.078 -15.82 1 98.5 96 ILE B N 1
ATOM 1781 C CA . ILE B 1 96 ? 4.039 -20.438 -14.406 1 98.5 96 ILE B CA 1
ATOM 1782 C C . ILE B 1 96 ? 3.266 -21.75 -14.203 1 98.5 96 ILE B C 1
ATOM 1784 O O . ILE B 1 96 ? 2.143 -21.891 -14.688 1 98.5 96 ILE B O 1
ATOM 1788 N N . VAL B 1 97 ? 3.879 -22.672 -13.531 1 98.38 97 VAL B N 1
ATOM 1789 C CA . VAL B 1 97 ? 3.266 -23.969 -13.281 1 98.38 97 VAL B CA 1
ATOM 1790 C C . VAL B 1 97 ? 3.111 -24.188 -11.773 1 98.38 97 VAL B C 1
ATOM 1792 O O . VAL B 1 97 ? 4.066 -24.016 -11.016 1 98.38 97 VAL B O 1
ATOM 1795 N N . VAL B 1 98 ? 1.892 -24.516 -11.383 1 98.56 98 VAL B N 1
ATOM 1796 C CA . VAL B 1 98 ? 1.58 -24.719 -9.977 1 98.56 98 VAL B CA 1
ATOM 1797 C C . VAL B 1 98 ? 0.943 -26.094 -9.789 1 98.56 98 VAL B C 1
ATOM 1799 O O . VAL B 1 98 ? -0.137 -26.359 -10.32 1 98.56 98 VAL B O 1
ATOM 1802 N N . SER B 1 99 ? 1.593 -26.953 -9.031 1 98.12 99 SER B N 1
ATOM 1803 C CA . SER B 1 99 ? 1.053 -28.297 -8.781 1 98.12 99 SER B CA 1
ATOM 1804 C C . SER B 1 99 ? -0.146 -28.234 -7.844 1 98.12 99 SER B C 1
ATOM 1806 O O . SER B 1 99 ? -0.416 -27.188 -7.234 1 98.12 99 SER B O 1
ATOM 1808 N N . VAL B 1 100 ? -0.846 -29.359 -7.754 1 97.62 100 VAL B N 1
ATOM 1809 C CA . VAL B 1 100 ? -1.974 -29.469 -6.832 1 97.62 100 VAL B CA 1
ATOM 1810 C C . VAL B 1 100 ? -1.501 -29.188 -5.406 1 97.62 100 VAL B C 1
ATOM 1812 O O . VAL B 1 100 ? -2.158 -28.469 -4.656 1 97.62 100 VAL B O 1
ATOM 1815 N N . LYS B 1 101 ? -0.342 -29.75 -5.098 1 97.5 101 LYS B N 1
ATOM 1816 C CA . LYS B 1 101 ? 0.23 -29.547 -3.77 1 97.5 101 LYS B CA 1
ATOM 1817 C C . LYS B 1 101 ? 0.55 -28.078 -3.521 1 97.5 101 LYS B C 1
ATOM 1819 O O . LYS B 1 101 ? 0.265 -27.547 -2.447 1 97.5 101 LYS B O 1
ATOM 1824 N N . GLN B 1 102 ? 1.123 -27.438 -4.465 1 98.19 102 GLN B N 1
ATOM 1825 C CA . GLN B 1 102 ? 1.485 -26.031 -4.348 1 98.19 102 GLN B CA 1
ATOM 1826 C C . GLN B 1 102 ? 0.244 -25.156 -4.219 1 98.19 102 GLN B C 1
ATOM 1828 O O . GLN B 1 102 ? 0.224 -24.203 -3.426 1 98.19 102 GLN B O 1
ATOM 1833 N N . HIS B 1 103 ? -0.774 -25.469 -4.988 1 97.56 103 HIS B N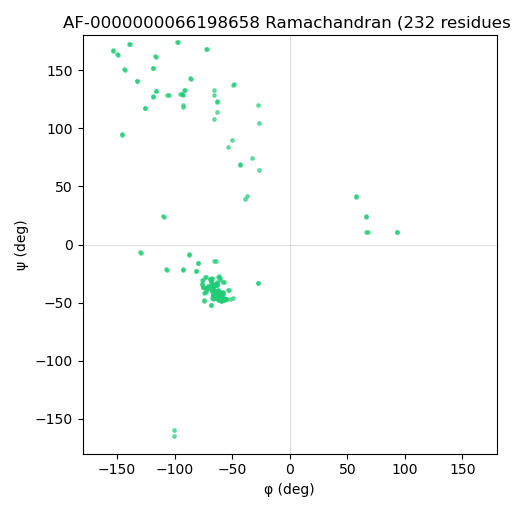 1
ATOM 1834 C CA . HIS B 1 103 ? -2.025 -24.734 -4.883 1 97.56 103 HIS B CA 1
ATOM 1835 C C . HIS B 1 103 ? -2.619 -24.844 -3.484 1 97.56 103 HIS B C 1
ATOM 1837 O O . HIS B 1 103 ? -3.133 -23.875 -2.939 1 97.56 103 HIS B O 1
ATOM 1843 N N . ASN B 1 104 ? -2.531 -26.016 -2.971 1 96.5 104 ASN B N 1
ATOM 1844 C CA . ASN B 1 104 ? -3.037 -26.234 -1.618 1 96.5 104 ASN B CA 1
ATOM 1845 C C . ASN B 1 104 ? -2.242 -25.422 -0.595 1 96.5 104 ASN B C 1
ATOM 1847 O O . ASN B 1 104 ? -2.816 -24.844 0.329 1 96.5 104 ASN B O 1
ATOM 1851 N N . TYR B 1 105 ? -0.968 -25.406 -0.809 1 96.5 105 TYR B N 1
ATOM 1852 C CA . TYR B 1 105 ? -0.114 -24.625 0.077 1 96.5 105 TYR B CA 1
ATOM 1853 C C . TYR B 1 105 ? -0.457 -23.141 -0.005 1 96.5 105 TYR B C 1
ATOM 1855 O O . TYR B 1 105 ? -0.585 -22.469 1.021 1 96.5 105 TYR B O 1
ATOM 1863 N N . ILE B 1 106 ? -0.624 -22.641 -1.2 1 96.56 106 ILE B N 1
ATOM 1864 C CA . ILE B 1 106 ? -0.963 -21.234 -1.43 1 96.56 106 ILE B CA 1
ATOM 1865 C C . ILE B 1 106 ? -2.301 -20.922 -0.767 1 96.56 106 ILE B C 1
ATOM 1867 O O . ILE B 1 106 ? -2.43 -19.906 -0.076 1 96.56 106 ILE B O 1
ATOM 1871 N N . LYS B 1 107 ? -3.242 -21.766 -0.956 1 94.38 107 LYS B N 1
ATOM 1872 C CA . LYS B 1 107 ? -4.57 -21.562 -0.378 1 94.38 107 LYS B CA 1
ATOM 1873 C C . LYS B 1 107 ? -4.5 -21.484 1.144 1 94.38 107 LYS B C 1
ATOM 1875 O O . LYS B 1 107 ? -5.113 -20.594 1.75 1 94.38 107 LYS B O 1
ATOM 1880 N N . ASN B 1 108 ? -3.781 -22.375 1.713 1 93.5 108 ASN B N 1
ATOM 1881 C CA . ASN B 1 108 ? -3.629 -22.375 3.164 1 93.5 108 ASN B CA 1
ATOM 1882 C C . ASN B 1 108 ? -2.947 -21.109 3.654 1 93.5 108 ASN B C 1
ATOM 1884 O O . ASN B 1 108 ? -3.373 -20.516 4.648 1 93.5 108 ASN B O 1
ATOM 1888 N N . LEU B 1 109 ? -1.906 -20.766 2.969 1 94.19 109 LEU B N 1
ATOM 1889 C CA . LEU B 1 109 ? -1.174 -19.547 3.318 1 94.19 109 LEU B CA 1
ATOM 1890 C C . LEU B 1 109 ? -2.088 -18.328 3.275 1 94.19 109 LEU B C 1
ATOM 1892 O O . LEU B 1 109 ? -2.131 -17.547 4.227 1 94.19 109 LEU B O 1
ATOM 1896 N N . LEU B 1 110 ? -2.885 -18.219 2.186 1 94 110 LEU B N 1
ATOM 1897 C CA . LEU B 1 110 ? -3.738 -17.047 1.999 1 94 110 LEU B CA 1
ATOM 1898 C C . LEU B 1 110 ? -4.871 -17.031 3.02 1 94 110 LEU B C 1
ATOM 1900 O O . LEU B 1 110 ? -5.336 -15.961 3.422 1 94 110 LEU B O 1
ATOM 1904 N N . SER B 1 111 ? -5.266 -18.203 3.432 1 91.25 111 SER B N 1
ATOM 1905 C CA . SER B 1 111 ? -6.301 -18.297 4.457 1 91.25 111 SER B CA 1
ATOM 1906 C C . SER B 1 111 ? -5.801 -17.766 5.797 1 91.25 111 SER B C 1
ATOM 1908 O O . SER B 1 111 ? -6.586 -17.266 6.602 1 91.25 111 SER B O 1
ATOM 1910 N N . GLU B 1 112 ? -4.5 -17.891 6 1 90.44 112 GLU B N 1
ATOM 1911 C CA . GLU B 1 112 ? -3.885 -17.391 7.227 1 90.44 112 GLU B CA 1
ATOM 1912 C C . GLU B 1 112 ? -3.746 -15.867 7.191 1 90.44 112 GLU B C 1
ATOM 1914 O O . GLU B 1 112 ? -3.797 -15.211 8.234 1 90.44 112 GLU B O 1
ATOM 1919 N N . ILE B 1 113 ? -3.498 -15.352 5.984 1 89.62 113 ILE B N 1
ATOM 1920 C CA . ILE B 1 113 ? -3.275 -13.922 5.82 1 89.62 113 ILE B CA 1
ATOM 1921 C C . ILE B 1 113 ? -4.605 -13.18 5.922 1 89.62 113 ILE B C 1
ATOM 1923 O O . ILE B 1 113 ? -4.648 -12.031 6.371 1 89.62 113 ILE B O 1
ATOM 1927 N N . ASN B 1 114 ? -5.738 -13.641 5.465 1 68.44 114 ASN B N 1
ATOM 1928 C CA . ASN B 1 114 ? -7.008 -12.93 5.414 1 68.44 114 ASN B CA 1
ATOM 1929 C C . ASN B 1 114 ? -7.273 -12.164 6.707 1 68.44 114 ASN B C 1
ATOM 1931 O O . ASN B 1 114 ? -7.633 -12.758 7.727 1 68.44 114 ASN B O 1
ATOM 1935 N N . ILE B 1 115 ? -6.43 -11.148 6.828 1 57 115 ILE B N 1
ATOM 1936 C CA . ILE B 1 115 ? -6.602 -10.195 7.918 1 57 115 ILE B CA 1
ATOM 1937 C C . ILE B 1 115 ? -8.047 -9.703 7.949 1 57 115 ILE B C 1
ATOM 1939 O O . ILE B 1 115 ? -8.578 -9.242 6.934 1 57 115 ILE B O 1
ATOM 1943 N N . ASN B 1 116 ? -8.922 -10.266 8.602 1 50.81 116 ASN B N 1
ATOM 1944 C CA . ASN B 1 116 ? -10.32 -9.906 8.789 1 50.81 116 ASN B CA 1
ATOM 1945 C C . ASN B 1 116 ? -10.539 -8.406 8.641 1 50.81 116 ASN B C 1
ATOM 1947 O O . ASN B 1 116 ? -9.75 -7.605 9.141 1 50.81 116 ASN B O 1
ATOM 1951 N N . GLU B 1 117 ? -11.125 -7.992 7.461 1 48.31 117 GLU B N 1
ATOM 1952 C CA . GLU B 1 117 ? -11.781 -6.719 7.164 1 48.31 117 GLU B CA 1
ATOM 1953 C C . GLU B 1 117 ? -12.359 -6.09 8.43 1 48.31 117 GLU B C 1
ATOM 1955 O O . GLU B 1 117 ? -13.242 -6.664 9.062 1 48.31 117 GLU B O 1
ATOM 1960 N N . THR B 1 118 ? -11.594 -5.699 9.414 1 34.25 118 THR B N 1
ATOM 1961 C CA . THR B 1 118 ? -12.383 -4.828 10.273 1 34.25 118 THR B CA 1
ATOM 1962 C C . THR B 1 118 ? -13.164 -3.812 9.445 1 34.25 118 THR B C 1
ATOM 1964 O O . THR B 1 118 ? -12.695 -3.367 8.398 1 34.25 118 THR B O 1
#

InterPro domains:
  IPR010166 Transcriptional regulator SarA/Rot domain [TIGR01889] (11-116)
  IPR036388 Winged helix-like DNA-binding domain superfamily [G3DSA:1.10.10.10] (4-118)
  IPR036390 Winged helix DNA-binding domain superfamily [SSF46785] (1-114)
  IPR039422 Transcription regulators MarR/SlyA-like [PTHR33164] (12-111)
  IPR055166 Transcriptional regulator SarA/SarZ/Rot-like, helix-turn-helix domain [PF22381] (22-109)

Radius of gyration: 21.09 Å; Cα contacts (8 Å, |Δi|>4): 249; chains: 2; bounding box: 32×58×55 Å

Solvent-accessible surface area (backbone atoms only — not comparable to full-atom values): 13312 Å² total; per-residue (Å²): 134,89,37,71,63,54,54,50,49,50,52,51,50,49,50,55,49,51,50,52,50,46,41,52,48,34,37,74,76,67,71,33,50,62,61,40,46,49,53,53,49,48,54,57,78,63,58,58,94,81,25,69,42,50,49,67,56,54,40,61,68,68,60,58,65,55,72,56,52,54,50,28,50,54,53,37,33,76,71,62,57,35,44,72,46,63,33,90,91,42,71,87,40,43,33,36,39,38,52,74,68,31,48,51,49,50,49,53,52,51,62,69,56,61,68,73,82,123,132,89,37,74,63,54,53,49,49,51,52,51,50,50,50,55,49,52,51,52,50,46,40,51,50,33,38,75,76,66,71,33,52,62,61,39,48,49,53,52,49,47,55,58,76,63,58,57,94,81,25,68,43,51,48,67,57,53,40,61,69,68,60,57,64,54,73,56,51,54,51,28,51,53,52,38,32,76,72,61,56,35,44,73,46,62,33,90,89,42,71,87,40,43,34,34,38,38,51,73,69,32,49,50,50,51,49,54,52,51,62,69,55,62,66,74,81,120

Organism: Staphylococcus aureus (strain N315) (NCBI:txid158879)

Secondary structure (DSSP, 8-state):
---HHHHHHHHHHHHHHHHHHHHHHHHHHH---HHHHHHHHHHHHT--TT-EEEHHHHHHHH-S-HHHHHHHHHHHHHTTS-EEEEETTEEEEEEEE--HHHHHHHHHHHHHH-----/---HHHHHHHHHHHHHHHHHHHHHHHHHHH---HHHHHHHHHHHHT--TT-EEEHHHHHHHH-S-HHHHHHHHHHHHHTTS-EEEEETTEEEEEEEE--HHHHHHHHHHHHHH-----

Foldseek 3Di:
DCDPVVVVVVVVVVVVVVVVVLQVVCCPPPVAGVLLLLLLVVCQVPPDDQQKDKLVVSCVVVVDDSVSNVVSLVVCVVVPLWHWDADPVHRVIIMIGGDPVSSVVSVVVVVVSPPDDD/DCDPVVVVVVVVVVVVVVVVVLQVVCCPPPVAGVLLLLLLVVCQVPPDDQQKDKLVVSCVVVVDDSVSNVVSLVVCVVVPLWHWDADPVHRVIIMIGGDPVSSVVSVVVVVVSPPPPD

Nearest PDB structures (foldseek):
  1p4x-assembly1_A  TM=9.061E-01  e=2.272E-05  Staphylococcus aureus
  3zmd-assembly2_D  TM=7.775E-01  e=4.180E-06  Streptomyces coelicolor
  8ylg-assembly1_B  TM=7.861E-01  e=5.082E-06  Burkholderia thailandensis
  1s3j-assembly1_B  TM=6.940E-01  e=1.441E-05  Bacillus subtilis
  5h3r-assembly1_B  TM=5.948E-01  e=2.272E-05  Escherichia coli K-12

Sequence (236 aa):
MNDLKSKSNIKLMKRVLTTYELRKYLKKYFCLTLDNYLVLAYLDVFKNDEGKYFMRDIISYIGIDQSRIVKSVKELSKKGYLNKCRDPHDSRNVIIVVSVKQHNYIKNLLSEININETMNDLKSKSNIKLMKRVLTTYELRKYLKKYFCLTLDNYLVLAYLDVFKNDEGKYFMRDIISYIGIDQSRIVKSVKELSKKGYLNKCRDPHDSRNVIIVVSVKQHNYIKNLLSEININET

pLDDT: mean 91.65, std 12.02, range [32.44, 98.69]